Protein 8HNE (pdb70)

Nearest PDB structures (foldseek):
  8hne-assembly1_A  TM=1.005E+00  e=6.119E-43  synthetic construct
  8x2v-assembly1_A  TM=9.979E-01  e=1.725E-38  synthetic construct
  8x2w-assembly1_A  TM=9.986E-01  e=2.854E-38  synthetic construct
  7v92-assembly2_C  TM=9.876E-01  e=4.470E-30  Ficus microcarpa
  1cns-assembly2_B  TM=9.756E-01  e=6.126E-27  Hordeum vulgare

Foldseek 3Di:
DDDQVVLCVLQVPADPLQHPVLLVLLCVVVVCQLVFAPNLLSLLRVLLLQLLLCLQAVRNHDFFDPDQVAQLEDDDPQQHAAPPHGFFFGASNGGGHSVLLVVLCVVVVHPCRHVVCVLSVHNSNRSNSSVCQQCDADPPRGHVSCLSRVNDDDDPVCVVQVNHRASQVVVLSSPVVAQAACHDPVSLVSSLVSSCVSSVSVVHHRDDDSHHNRGDHDD

Solvent-accessible surface area: 10030 Å² total; per-residue (Å²): 106,10,64,134,74,50,0,66,110,10,1,98,113,59,62,100,36,0,57,28,84,4,0,42,46,0,9,155,56,35,97,52,3,2,73,33,36,93,81,68,26,86,79,46,0,3,0,0,0,2,0,0,1,1,34,50,0,61,16,0,57,96,36,69,42,143,92,68,98,76,70,41,48,73,118,39,141,137,42,69,36,13,132,82,73,44,0,10,1,2,0,0,23,32,15,24,81,0,87,38,0,4,29,0,0,105,67,30,69,49,71,0,26,69,71,0,47,49,0,14,119,46,36,44,19,0,2,48,3,0,0,8,50,0,30,45,81,70,114,82,52,21,2,1,13,38,5,17,11,68,91,30,120,24,54,96,64,14,96,82,6,21,19,44,57,12,0,0,0,0,2,0,14,36,54,2,63,136,11,4,21,212,25,111,83,48,92,9,106,54,3,6,75,63,0,98,89,14,0,121,95,22,68,15,65,36,34,78,63,27,97,2,56,144,10,142,55,20,95

Sequence (219 aa):
MVSRSMFDQLFPNRNSFYTYDAFIAAAKSFPSFGTTGDTDVRKREIAAFFAHVSSHETSGLVYIEEINQSNDYCDPSTQYPCAPGKQYYGRGPLQLSWNYNYGPCGDALGLDLLNNNPDLVAQDPVIAFKTALWFWMTPQSPKPSCHDVMTGNWTPSSADLAAGRVPGFGVTTNIINGGLECGKGNPAQAENRVNYYKDFCNQLGVSPGSNLDCANMRPFG

B-factor: mean 10.46, std 5.68, range [2.86, 41.39]

Structure (mmCIF, N/CA/C/O backbone):
data_8HNE
#
_entry.id   8HNE
#
_cell.length_a   32.140
_cell.length_b   76.240
_cell.length_c   78.930
_cell.angle_alpha   90.000
_cell.angle_beta   90.000
_cell.angle_gamma   90.000
#
_symmetry.space_group_name_H-M   'P 21 21 21'
#
loop_
_entity.id
_entity.type
_entity.pdbx_description
1 polymer 'Anc4, ancestral GH19 chitinase'
2 non-polymer '2-(N-MORPHOLINO)-ETHANESULFONIC ACID'
3 non-polymer 2-(2-{2-[2-(2-METHOXY-ETHOXY)-ETHOXY]-ETHOXY}-ETHOXY)-ETHANOL
4 water water
#
loop_
_atom_site.group_PDB
_atom_site.id
_atom_site.type_symbol
_atom_site.label_atom_id
_atom_site.label_alt_id
_atom_site.label_comp_id
_atom_site.label_asym_id
_atom_site.label_entity_id
_atom_site.label_seq_id
_atom_site.pdbx_PDB_ins_code
_atom_site.Cartn_x
_atom_site.Cartn_y
_atom_site.Cartn_z
_atom_site.occupancy
_atom_site.B_iso_or_equiv
_atom_site.auth_seq_id
_atom_site.auth_comp_id
_atom_site.auth_asym_id
_atom_site.auth_atom_id
_atom_site.pdbx_PDB_model_num
ATOM 1 N N . MET A 1 1 ? -1.58969 16.63477 -20.63263 1.000 11.77850 0 MET A N 1
ATOM 2 C CA . MET A 1 1 ? -1.13697 15.25587 -20.81132 1.000 10.72080 0 MET A CA 1
ATOM 3 C C . MET A 1 1 ? 0.24187 15.23528 -21.47070 1.000 12.47938 0 MET A C 1
ATOM 4 O O . MET A 1 1 ? 0.58808 16.15614 -22.22685 1.000 13.65098 0 MET A O 1
ATOM 9 N N . VAL A 1 2 ? 1.03090 14.19698 -21.17368 1.000 10.38251 1 VAL A N 1
ATOM 10 C CA . VAL A 1 2 ? 2.32703 14.05437 -21.82162 1.000 10.30285 1 VAL A CA 1
ATOM 11 C C . VAL A 1 2 ? 2.13375 13.71833 -23.29423 1.000 9.59750 1 VAL A C 1
ATOM 12 O O . VAL A 1 2 ? 1.17600 13.03791 -23.67786 1.000 10.54186 1 VAL A O 1
ATOM 16 N N . SER A 1 3 ? 3.05065 14.20331 -24.12374 1.000 9.84231 2 SER A N 1
ATOM 17 C CA . SER A 1 3 ? 2.97418 13.93322 -25.54420 1.000 10.52252 2 SER A CA 1
ATOM 18 C C . SER A 1 3 ? 3.38574 12.49121 -25.83163 1.000 8.132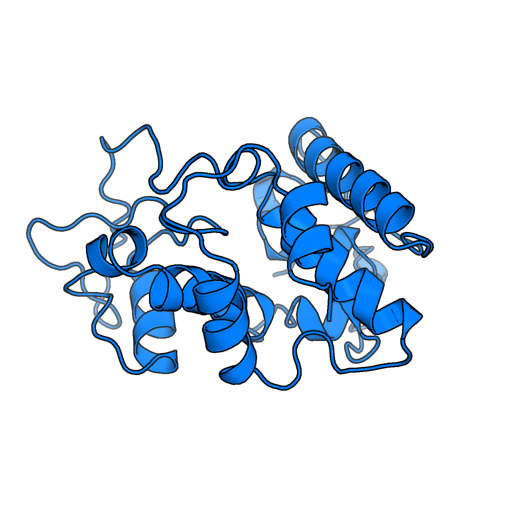45 2 SER A C 1
ATOM 19 O O . SER A 1 3 ? 3.92279 11.78177 -24.98057 1.000 7.97249 2 SER A O 1
ATOM 27 N N . ARG A 1 4 ? 3.17334 12.08005 -27.08117 1.000 8.50509 3 ARG A N 1
ATOM 28 C CA . ARG A 1 4 ? 3.62118 10.76475 -27.52062 1.000 8.29212 3 ARG A CA 1
ATOM 29 C C . ARG A 1 4 ? 5.11612 10.60826 -27.31562 1.000 8.80472 3 ARG A C 1
ATOM 30 O O . ARG A 1 4 ? 5.58754 9.57091 -26.83205 1.000 9.74651 3 ARG A O 1
ATOM 51 N N . SER A 1 5 ? 5.88008 11.64332 -27.66335 1.000 9.48082 4 SER A N 1
ATOM 52 C CA . SER A 1 5 ? 7.32753 11.56872 -27.51573 1.000 11.39211 4 SER A CA 1
ATOM 53 C C . SER A 1 5 ? 7.73666 11.51252 -26.04860 1.000 8.88879 4 SER A C 1
ATOM 54 O O . SER A 1 5 ? 8.69478 10.81527 -25.68786 1.000 10.25384 4 SER A O 1
ATOM 62 N N . MET A 1 6 ? 7.04552 12.24066 -25.18008 1.000 9.96190 5 MET A N 1
ATOM 63 C CA . MET A 1 6 ? 7.38599 12.17841 -23.76259 1.000 8.41534 5 MET A CA 1
ATOM 64 C C . MET A 1 6 ? 7.09327 10.80531 -23.18281 1.000 6.60807 5 MET A C 1
ATOM 65 O O . MET A 1 6 ? 7.82598 10.32107 -22.32914 1.000 7.13095 5 MET A O 1
ATOM 79 N N . PHE A 1 7 ? 6.01459 10.15412 -23.63845 1.000 6.21000 6 PHE A N 1
ATOM 80 C CA . PHE A 1 7 ? 5.72167 8.79225 -23.17480 1.000 7.40359 6 PHE A CA 1
ATOM 81 C C . PHE A 1 7 ? 6.87768 7.85723 -23.50819 1.000 6.37906 6 PHE A C 1
ATOM 82 O O . PHE A 1 7 ? 7.23745 6.98373 -22.71388 1.000 7.36231 6 PHE A O 1
ATOM 99 N N . ASP A 1 8 ? 7.48958 8.05999 -24.67370 1.000 7.91698 7 ASP A N 1
ATOM 100 C CA . ASP A 1 8 ? 8.66875 7.28631 -25.05529 1.000 8.86534 7 ASP A CA 1
ATOM 101 C C . ASP A 1 8 ? 9.88325 7.64112 -24.19291 1.000 9.12425 7 ASP A C 1
ATOM 102 O O . ASP A 1 8 ? 10.70011 6.76016 -23.89589 1.000 10.04190 7 ASP A O 1
ATOM 111 N N . GLN A 1 9 ? 10.00398 8.90362 -23.74821 1.000 9.84431 8 GLN A N 1
ATOM 112 C CA . GLN A 1 9 ? 11.09570 9.27616 -22.84895 1.000 9.94563 8 GLN A CA 1
ATOM 113 C C . GLN A 1 9 ? 10.93578 8.62424 -21.47921 1.000 11.92335 8 GLN A C 1
ATOM 114 O O . GLN A 1 9 ? 11.92414 8.24609 -20.83788 1.000 11.61527 8 GLN A O 1
ATOM 128 N N . LEU A 1 10 ? 9.69259 8.51548 -21.00204 1.000 7.95917 9 LEU A N 1
ATOM 129 C CA . LEU A 1 10 ? 9.42818 7.97663 -19.67443 1.000 8.45318 9 LEU A CA 1
ATOM 130 C C . LEU A 1 10 ? 9.47067 6.45220 -19.65825 1.000 6.02999 9 LEU A C 1
ATOM 131 O O . LEU A 1 10 ? 9.87017 5.86502 -18.65180 1.000 8.45408 9 LEU A O 1
ATOM 147 N N . PHE A 1 11 ? 9.07230 5.80597 -20.76284 1.000 6.88314 10 PHE A N 1
ATOM 148 C CA . PHE A 1 11 ? 9.01827 4.34249 -20.88500 1.000 5.28660 10 PHE A CA 1
ATOM 149 C C . PHE A 1 11 ? 9.81500 3.90774 -22.11674 1.000 7.68137 10 PHE A C 1
ATOM 150 O O . PHE A 1 11 ? 9.26175 3.35387 -23.07110 1.000 8.10430 10 PHE A O 1
ATOM 167 N N . PRO A 1 12 ? 11.13505 4.13309 -22.11230 1.000 7.23481 11 PRO A N 1
ATOM 168 C CA . PRO A 1 12 ? 11.93337 3.85760 -23.31431 1.000 9.07222 11 PRO A CA 1
ATOM 169 C C . PRO A 1 12 ? 12.05349 2.38601 -23.64971 1.000 8.98009 11 PRO A C 1
ATOM 170 O O . PRO A 1 12 ? 12.35224 2.05257 -24.81455 1.000 12.98514 11 PRO A O 1
ATOM 181 N N . ASN A 1 13 ? 11.83179 1.49017 -22.69136 1.000 10.40397 12 ASN A N 1
ATOM 182 C CA . ASN A 1 13 ? 12.07750 0.06185 -22.87527 1.000 12.62510 12 ASN A CA 1
ATOM 183 C C . ASN A 1 13 ? 10.80253 -0.76857 -22.89374 1.000 15.59896 12 ASN A C 1
ATOM 184 O O . ASN A 1 13 ? 10.87134 -2.00351 -22.83328 1.000 15.09296 12 ASN A O 1
ATOM 195 N N . ARG A 1 14 ? 9.64954 -0.13812 -22.94316 1.000 10.84905 13 ARG A N 1
ATOM 196 C CA . ARG A 1 14 ? 8.43859 -0.88564 -22.69064 1.000 10.58952 13 ARG A CA 1
ATOM 197 C C . ARG A 1 14 ? 8.17834 -1.90319 -23.79728 1.000 14.66093 13 ARG A C 1
ATOM 198 O O . ARG A 1 14 ? 8.66122 -1.79423 -24.92883 1.000 13.17189 13 ARG A O 1
ATOM 219 N N . ASN A 1 15 ? 7.38220 -2.89940 -23.44813 1.000 13.02726 14 ASN A N 1
ATOM 220 C CA . ASN A 1 15 ? 6.83610 -3.77935 -24.45988 1.000 9.87640 14 ASN A CA 1
ATOM 221 C C . ASN A 1 15 ? 5.93340 -3.02247 -25.42242 1.000 12.08364 14 ASN A C 1
ATOM 222 O O . ASN A 1 15 ? 5.15891 -2.15510 -25.01668 1.000 11.45995 14 ASN A O 1
ATOM 233 N N . SER A 1 16 ? 5.99859 -3.40231 -26.70595 1.000 11.49771 15 SER A N 1
ATOM 234 C CA . SER A 1 16 ? 5.18802 -2.76277 -27.72798 1.000 15.41857 15 SER A CA 1
ATOM 235 C C . SER A 1 16 ? 3.69570 -2.93637 -27.48042 1.000 9.48904 15 SER A C 1
ATOM 236 O O . SER A 1 16 ? 2.90224 -2.18832 -28.04449 1.000 11.68376 15 SER A O 1
ATOM 244 N N . PHE A 1 17 ? 3.30788 -3.93059 -26.67791 1.000 8.83802 16 PHE A N 1
ATOM 245 C CA . PHE A 1 17 ? 1.91259 -4.10022 -26.27676 1.000 9.82658 16 PHE A CA 1
ATOM 246 C C . PHE A 1 17 ? 1.32961 -2.80417 -25.74799 1.000 6.19898 16 PHE A C 1
ATOM 247 O O . PHE A 1 17 ? 0.19047 -2.45711 -26.05287 1.000 7.34157 16 PHE A O 1
ATOM 264 N N . TYR A 1 18 ? 2.11007 -2.08711 -24.93511 1.000 6.27487 17 TYR A N 1
ATOM 265 C CA . TY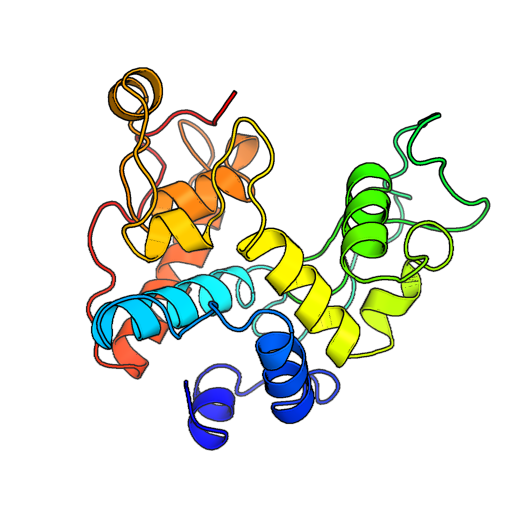R A 1 18 ? 1.60599 -0.94741 -24.18711 1.000 6.43129 17 TYR A CA 1
ATOM 266 C C . TYR A 1 18 ? 1.72562 0.34237 -25.01006 1.000 9.66087 17 TYR A C 1
ATOM 267 O O . TYR A 1 18 ? 2.55852 1.21924 -24.75560 1.000 11.65461 17 TYR A O 1
ATOM 285 N N . THR A 1 19 ? 0.82908 0.51773 -25.96128 1.000 8.56739 18 THR A N 1
ATOM 286 C CA . THR A 1 19 ? 0.96380 1.65370 -26.85567 1.000 8.60425 18 THR A CA 1
ATOM 287 C C . THR A 1 19 ? 0.48101 2.94621 -26.20423 1.000 9.06798 18 THR A C 1
ATOM 288 O O . THR A 1 19 ? -0.35466 2.94110 -25.29613 1.000 8.13591 18 THR A O 1
ATOM 299 N N . TYR A 1 20 ? 1.03508 4.06460 -26.68472 1.000 7.81144 19 TYR A N 1
ATOM 300 C CA . TYR A 1 20 ? 0.55282 5.37799 -26.28073 1.000 7.48427 19 TYR A CA 1
ATOM 301 C C . TYR A 1 20 ? -0.91872 5.52888 -26.61736 1.000 8.16144 19 TYR A C 1
ATOM 302 O O . TYR A 1 20 ? -1.69804 6.06589 -25.82555 1.000 8.61508 19 TYR A O 1
ATOM 320 N N . ASP A 1 21 ? -1.32457 5.05716 -27.79562 1.000 8.87659 20 ASP A N 1
ATOM 321 C CA . ASP A 1 21 ? -2.72096 5.20607 -28.17995 1.000 10.70766 20 ASP A CA 1
ATOM 322 C C . ASP A 1 21 ? -3.63915 4.45511 -27.22543 1.000 9.38989 20 ASP A C 1
ATOM 323 O O . ASP A 1 21 ? -4.73672 4.93247 -26.91586 1.000 10.81926 20 ASP A O 1
ATOM 332 N N . ALA A 1 22 ? -3.22033 3.26787 -26.76360 1.000 8.23859 21 ALA A N 1
ATOM 333 C CA . ALA A 1 22 ? -4.02280 2.51479 -25.79766 1.000 7.80605 21 ALA A CA 1
ATOM 334 C C . ALA A 1 22 ? -4.11337 3.25725 -24.46974 1.000 7.45368 21 ALA A C 1
ATOM 335 O O . ALA A 1 22 ? -5.18043 3.29588 -23.83893 1.000 8.25006 21 ALA A O 1
ATOM 342 N N . PHE A 1 23 ? -3.00267 3.84550 -24.02495 1.000 6.64546 22 PHE A N 1
ATOM 343 C CA . PHE A 1 23 ? -3.01980 4.65853 -22.80911 1.000 5.96783 22 PHE A CA 1
ATOM 344 C C . PHE A 1 23 ? -3.96269 5.85265 -22.95034 1.000 5.15182 22 PHE A C 1
ATOM 345 O O . PHE A 1 23 ? -4.78247 6.12341 -22.06689 1.000 7.62531 22 PHE A O 1
ATOM 362 N N . ILE A 1 24 ? -3.88043 6.55618 -24.07665 1.000 7.40118 23 ILE A N 1
ATOM 363 C CA . ILE A 1 24 ? -4.72185 7.73818 -24.28278 1.000 6.29342 23 ILE A CA 1
ATOM 364 C C . ILE A 1 24 ? -6.19712 7.35319 -24.33848 1.000 8.79111 23 ILE A C 1
ATOM 365 O O . ILE A 1 24 ? -7.06448 8.05191 -23.79920 1.000 8.98710 23 ILE A O 1
ATOM 381 N N . ALA A 1 25 ? -6.50710 6.24479 -25.00084 1.000 7.73936 24 ALA A N 1
ATOM 382 C CA . ALA A 1 25 ? -7.88383 5.77118 -25.05013 1.000 10.97985 24 ALA A CA 1
ATOM 383 C C . ALA A 1 25 ? -8.38525 5.40482 -23.65969 1.000 8.81456 24 ALA A C 1
ATOM 384 O O . ALA A 1 25 ? -9.51579 5.73412 -23.29037 1.000 10.60869 24 ALA A O 1
ATOM 391 N N . ALA A 1 26 ? -7.55887 4.70929 -22.87803 1.000 7.67072 25 ALA A N 1
ATOM 392 C CA . ALA A 1 26 ? -7.96349 4.36197 -21.52161 1.000 8.54312 25 ALA A CA 1
ATOM 393 C C . ALA A 1 26 ? -8.20156 5.61703 -20.70516 1.000 8.76835 25 ALA A C 1
ATOM 394 O O . ALA A 1 26 ? -9.17976 5.70754 -19.95403 1.000 9.99291 25 ALA A O 1
ATOM 401 N N . ALA A 1 27 ? -7.33057 6.60556 -20.85870 1.000 8.37034 26 ALA A N 1
ATOM 402 C CA . ALA A 1 27 ? -7.46118 7.83751 -20.08864 1.000 9.28907 26 ALA A CA 1
ATOM 403 C C . ALA A 1 27 ? -8.72033 8.61542 -20.46195 1.000 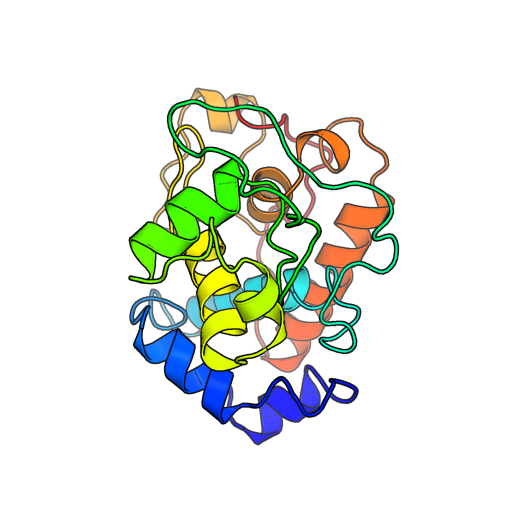11.17669 26 ALA A C 1
ATOM 404 O O . ALA A 1 27 ? -9.34041 9.24595 -19.59666 1.000 9.92745 26 ALA A O 1
ATOM 411 N N . LYS A 1 28 ? -9.11577 8.58923 -21.74229 1.000 12.62869 27 LYS A N 1
ATOM 412 C CA . LYS A 1 28 ? -10.38005 9.20803 -22.13887 1.000 16.21415 27 LYS A CA 1
ATOM 413 C C . LYS A 1 28 ? -11.54445 8.61687 -21.36242 1.000 12.65222 27 LYS A C 1
ATOM 414 O O . LYS A 1 28 ? -12.57017 9.28262 -21.16191 1.000 16.93935 27 LYS A O 1
ATOM 433 N N . SER A 1 29 ? -11.41020 7.35972 -20.93888 1.000 15.42768 28 SER A N 1
ATOM 434 C CA . SER A 1 29 ? -12.42319 6.68807 -20.14090 1.000 14.50828 28 SER A CA 1
ATOM 435 C C . SER A 1 29 ? -12.48833 7.23839 -18.72217 1.000 12.77411 28 SER A C 1
ATOM 436 O O . SER A 1 29 ? -13.50317 7.05366 -18.04350 1.000 11.79329 28 SER A O 1
ATOM 444 N N . PHE A 1 30 ? -11.42364 7.88302 -18.25632 1.000 7.58774 29 PHE A N 1
ATOM 445 C CA . PHE A 1 30 ? -11.30892 8.43050 -16.90470 1.000 6.47850 29 PHE A CA 1
ATOM 446 C C . PHE A 1 30 ? -10.94076 9.89509 -17.06377 1.000 7.44535 29 PHE A C 1
ATOM 447 O O . PHE A 1 30 ? -9.80998 10.29024 -16.79427 1.000 6.72384 29 PHE A O 1
ATOM 464 N N . PRO A 1 31 ? -11.87869 10.72213 -17.52961 1.000 7.36654 30 PRO A N 1
ATOM 465 C CA . PRO A 1 31 ? -11.51005 12.05802 -18.01532 1.000 8.74219 30 PRO A CA 1
ATOM 466 C C . PRO A 1 31 ? -10.92543 12.98023 -16.95697 1.000 7.24065 30 PRO A C 1
ATOM 467 O O . PRO A 1 31 ? -10.28553 13.96859 -17.32892 1.000 8.14910 30 PRO A O 1
ATOM 478 N N . SER A 1 32 ? -11.09661 12.69298 -15.67166 1.000 5.67730 31 SER A N 1
ATOM 479 C CA . SER A 1 32 ? -10.50093 13.55055 -14.66870 1.000 7.26334 31 SER A CA 1
ATOM 480 C C . SER A 1 32 ? -9.02468 13.26207 -14.44301 1.000 6.00257 31 SER A C 1
ATOM 481 O O . SER A 1 32 ? -8.33241 14.09096 -13.83834 1.000 5.78057 31 SER A O 1
ATOM 489 N N . PHE A 1 33 ? -8.53361 12.10242 -14.89629 1.000 5.92230 32 PHE A N 1
ATOM 490 C CA . PHE A 1 33 ? -7.12471 11.76692 -14.74275 1.000 4.93822 32 PHE A CA 1
ATOM 491 C C . PHE A 1 33 ? -6.26465 12.75836 -15.51102 1.000 6.18447 32 PHE A C 1
ATOM 492 O O . PHE A 1 33 ? -6.46047 12.96083 -16.70900 1.000 5.45360 32 PHE A O 1
ATOM 509 N N . GLY A 1 34 ? -5.28924 13.36042 -14.83881 1.000 5.44569 33 GLY A N 1
ATOM 510 C CA . GLY A 1 34 ? -4.39766 14.28431 -15.50405 1.000 7.66046 33 GLY A CA 1
ATOM 511 C C . GLY A 1 34 ? -5.01509 15.59376 -15.94715 1.000 6.20896 33 GLY A C 1
ATOM 512 O O . GLY A 1 34 ? -4.34663 16.35363 -16.65475 1.000 8.13794 33 GLY A O 1
ATOM 516 N N . THR A 1 35 ? -6.26494 15.87243 -15.58200 1.000 6.09903 34 THR A N 1
ATOM 517 C CA . THR A 1 35 ? -6.93800 17.11286 -15.94626 1.000 7.52322 34 THR A CA 1
ATOM 518 C C . THR A 1 35 ? -7.50991 17.82298 -14.72954 1.000 7.27048 34 THR A C 1
ATOM 519 O O . THR A 1 35 ? -8.33028 18.75066 -14.88536 1.000 9.69085 34 THR A O 1
ATOM 530 N N . THR A 1 36 ? -7.10288 17.42953 -13.53038 1.000 6.10717 35 THR A N 1
ATOM 531 C CA . THR A 1 36 ? -7.62271 17.98618 -12.29028 1.000 6.67214 35 THR A CA 1
ATOM 532 C C . THR A 1 36 ? -6.52430 18.78004 -11.58795 1.000 6.40875 35 THR A C 1
ATOM 533 O O . THR A 1 36 ? -5.47564 18.22812 -11.25360 1.000 7.65624 35 THR A O 1
ATOM 544 N N . GLY A 1 37 ? -6.76918 20.07710 -11.36974 1.000 8.77340 36 GLY A N 1
ATOM 545 C CA . GLY A 1 37 ? -5.83990 20.94772 -10.67947 1.000 9.06250 36 GLY A CA 1
ATOM 546 C C . GLY A 1 37 ? -5.06889 21.79788 -11.65691 1.000 8.79945 36 GLY A C 1
ATOM 547 O O . GLY A 1 37 ? -5.28710 21.76034 -12.87473 1.000 8.93293 36 GLY A O 1
ATOM 551 N N . ASP A 1 38 ? -4.16406 22.60509 -11.10735 1.000 7.12352 37 ASP A N 1
ATOM 552 C CA . ASP A 1 38 ? -3.30812 23.39616 -11.98075 1.000 8.71143 37 ASP A CA 1
ATOM 553 C C . ASP A 1 38 ? -2.36707 22.46968 -12.75356 1.000 5.30019 37 ASP A C 1
ATOM 554 O O . ASP A 1 38 ? -2.30198 21.24874 -12.52688 1.000 7.45155 37 ASP A O 1
ATOM 563 N N . THR A 1 39 ? -1.63027 23.04436 -13.70210 1.000 7.75605 38 THR A N 1
ATOM 564 C CA . THR A 1 39 ? -0.85399 22.18776 -14.59282 1.000 5.97048 38 THR A CA 1
ATOM 565 C C . THR A 1 39 ? 0.30754 21.49513 -13.89170 1.000 4.68105 38 THR A C 1
ATOM 566 O O . THR A 1 39 ? 0.70894 20.41738 -14.33708 1.000 6.19468 38 THR A O 1
ATOM 577 N N . ASP A 1 40 ? 0.83335 22.07112 -12.81043 1.000 4.49626 39 ASP A N 1
ATOM 578 C CA . ASP A 1 40 ? 1.84561 21.34977 -12.05178 1.000 4.47135 39 ASP A CA 1
ATOM 579 C C . ASP A 1 40 ? 1.24134 20.12899 -11.35868 1.000 4.33027 39 ASP A C 1
ATOM 580 O O . ASP A 1 40 ? 1.87454 19.06304 -11.28368 1.000 5.31621 39 ASP A O 1
ATOM 589 N N . VAL A 1 41 ? 0.05818 20.29250 -10.77912 1.000 4.67159 40 VAL A N 1
ATOM 590 C CA . VAL A 1 41 ? -0.64100 19.20170 -10.10702 1.000 5.79794 40 VAL A CA 1
ATOM 591 C C . VAL A 1 41 ? -0.96021 18.08749 -11.08578 1.000 4.57003 40 VAL A C 1
ATOM 592 O O . VAL A 1 41 ? -0.80891 16.89361 -10.76556 1.000 5.50543 40 VAL A O 1
ATOM 605 N N . ARG A 1 42 ? -1.40489 18.44493 -12.28897 1.000 4.90051 41 ARG A N 1
ATOM 606 C CA . ARG A 1 42 ? -1.67527 17.44720 -13.31142 1.000 5.82681 41 ARG A CA 1
ATOM 607 C C . ARG A 1 42 ? -0.43765 16.63697 -13.62765 1.000 5.06942 41 ARG A C 1
ATOM 608 O O . ARG A 1 42 ? -0.50528 15.39746 -13.74985 1.000 5.23933 41 ARG A O 1
ATOM 629 N N . LYS A 1 43 ? 0.71407 17.31231 -13.76627 1.000 5.27003 42 LYS A N 1
ATOM 630 C CA . LYS A 1 43 ? 1.95685 16.60329 -14.04917 1.000 4.44531 42 LYS A CA 1
ATOM 631 C C . LYS A 1 43 ? 2.37624 15.72609 -12.88073 1.000 4.72535 42 LYS A C 1
ATOM 632 O O . LYS A 1 43 ? 2.86972 14.61877 -13.10151 1.000 5.25992 42 LYS A O 1
ATOM 651 N N . ARG A 1 44 ? 2.22551 16.20227 -11.64063 1.000 4.03969 43 ARG A N 1
ATOM 652 C CA . ARG A 1 44 ? 2.53169 15.35092 -10.50019 1.000 4.14954 43 ARG A CA 1
ATOM 653 C C . ARG A 1 44 ? 1.66301 14.10209 -10.51130 1.000 5.56714 43 ARG A C 1
ATOM 654 O O . ARG A 1 44 ? 2.13085 13.01086 -10.18433 1.000 4.51443 43 ARG A O 1
ATOM 675 N N . GLU A 1 45 ? 0.37550 14.24653 -10.81709 1.000 4.39101 44 GLU A N 1
ATOM 676 C CA . GLU A 1 45 ? -0.48085 13.06739 -10.82555 1.000 4.35333 44 GLU A CA 1
ATOM 677 C C . GLU A 1 45 ? -0.00967 12.05125 -11.85398 1.000 3.63399 44 GLU A C 1
ATOM 678 O O . GLU A 1 45 ? 0.03391 10.83957 -11.59193 1.000 4.55416 44 GLU A O 1
ATOM 690 N N . ILE A 1 46 ? 0.25208 12.53906 -13.06821 1.000 4.50922 45 ILE A N 1
ATOM 691 C CA . ILE A 1 46 ? 0.70684 11.66376 -14.14585 1.000 5.36444 45 ILE A CA 1
ATOM 692 C C . ILE A 1 46 ? 2.02267 10.98404 -13.76746 1.000 3.94096 45 ILE A C 1
ATOM 693 O O . ILE A 1 46 ? 2.18705 9.76179 -13.93958 1.000 5.03552 45 ILE A O 1
ATOM 709 N N . ALA A 1 47 ? 2.96284 11.76739 -13.23809 1.000 4.14182 46 ALA A N 1
ATOM 710 C CA . ALA A 1 47 ? 4.23728 11.21052 -12.79700 1.000 4.18166 46 ALA A CA 1
ATOM 711 C C . ALA A 1 47 ? 4.03989 10.17319 -11.70324 1.000 3.80256 46 ALA A C 1
ATOM 712 O O . ALA A 1 47 ? 4.75260 9.15934 -11.66695 1.000 4.88561 46 ALA A O 1
ATOM 719 N N . ALA A 1 48 ? 3.11706 10.41671 -10.77411 1.000 4.33556 47 ALA A N 1
ATOM 720 C CA . ALA A 1 48 ? 2.91857 9.48670 -9.67036 1.000 3.65355 47 ALA A CA 1
ATOM 721 C C . ALA A 1 48 ? 2.33260 8.17796 -10.16621 1.000 2.86168 47 ALA A C 1
ATOM 722 O O . ALA A 1 48 ? 2.80470 7.10083 -9.78479 1.000 3.60349 47 ALA A O 1
ATOM 729 N N . PHE A 1 49 ? 1.31577 8.24643 -11.01554 1.000 2.96164 48 PHE A N 1
ATOM 730 C CA . PHE A 1 49 ? 0.76112 7.04760 -11.62745 1.000 2.99324 48 PHE A CA 1
ATOM 731 C C . PHE A 1 49 ? 1.83055 6.28801 -12.38589 1.000 3.74220 48 PHE A C 1
ATOM 732 O O . PHE A 1 49 ? 1.99557 5.07472 -12.21097 1.000 4.72305 48 PHE A O 1
ATOM 749 N N . PHE A 1 50 ? 2.60731 6.99559 -13.19143 1.000 4.13723 49 PHE A N 1
ATOM 750 C CA . PHE A 1 50 ? 3.60575 6.31808 -13.98914 1.000 4.00581 49 PHE A CA 1
ATOM 751 C C . PHE A 1 50 ? 4.71113 5.73394 -13.11280 1.000 4.46544 49 PHE A C 1
ATOM 752 O O . PHE A 1 50 ? 5.29160 4.70927 -13.48793 1.000 5.49785 49 PHE A O 1
ATOM 769 N N . ALA A 1 51 ? 5.04150 6.36526 -11.98166 1.000 4.33491 50 ALA A N 1
ATOM 770 C CA . ALA A 1 51 ? 6.06967 5.84451 -11.09438 1.000 4.69935 50 ALA A CA 1
ATOM 771 C C . ALA A 1 51 ? 5.64469 4.49848 -10.52001 1.000 5.08455 50 ALA A C 1
ATOM 772 O O . ALA A 1 51 ? 6.42553 3.54789 -10.49904 1.000 4.19855 50 ALA A O 1
ATOM 779 N N . HIS A 1 52 ? 4.40776 4.39862 -10.03590 1.000 3.89680 51 HIS A N 1
ATOM 780 C CA . HIS A 1 52 ? 3.92346 3.11958 -9.53072 1.000 3.87884 51 HIS A CA 1
ATOM 781 C C . HIS A 1 52 ? 3.86822 2.08143 -10.63568 1.000 3.83036 51 HIS A C 1
ATOM 782 O O . HIS A 1 52 ? 4.31129 0.92947 -10.44143 1.000 4.61551 51 HIS A O 1
ATOM 796 N N . VAL A 1 53 ? 3.35370 2.46157 -11.80820 1.000 3.59779 52 VAL A N 1
ATOM 797 C CA . VAL A 1 53 ? 3.37249 1.55561 -12.95625 1.000 4.52864 52 VAL A CA 1
ATOM 798 C C . VAL A 1 53 ? 4.79119 1.07108 -13.25556 1.000 4.03744 52 VAL A C 1
ATOM 799 O O . VAL A 1 53 ? 5.03449 -0.12523 -13.49527 1.000 4.87867 52 VAL A O 1
ATOM 812 N N . SER A 1 54 ? 5.74587 1.99160 -13.30163 1.000 4.92041 53 SER A N 1
ATOM 813 C CA A SER A 1 54 ? 7.11916 1.60714 -13.61550 0.556 5.65843 53 SER A CA 1
ATOM 814 C CA B SER A 1 54 ? 7.10823 1.60167 -13.62885 0.444 5.24517 53 SER A CA 1
ATOM 815 C C . SER A 1 54 ? 7.67002 0.63806 -12.58934 1.000 4.90507 53 SER A C 1
ATOM 816 O O . SER A 1 54 ? 8.38272 -0.31700 -12.93745 1.000 5.34514 53 SER A O 1
ATOM 829 N N . HIS A 1 55 ? 7.35757 0.86870 -11.31633 1.000 5.86640 54 HIS A N 1
ATOM 830 C CA . HIS A 1 55 ? 7.79464 -0.05365 -10.27773 1.000 4.83360 54 HIS A CA 1
ATOM 831 C C . HIS A 1 55 ? 7.18975 -1.44548 -10.47860 1.000 5.66331 54 HIS A C 1
ATOM 832 O O . HIS A 1 55 ? 7.89224 -2.46443 -10.37310 1.000 6.44320 54 HIS A O 1
ATOM 846 N N . GLU A 1 56 ? 5.87565 -1.51020 -10.74131 1.000 5.16684 55 GLU A N 1
ATOM 847 C CA . GLU A 1 56 ? 5.18425 -2.78945 -10.77089 1.000 8.46294 55 GLU A CA 1
ATOM 848 C C . GLU A 1 56 ? 5.59569 -3.61769 -11.98641 1.000 5.63825 55 GLU A C 1
ATOM 849 O O . GLU A 1 56 ? 5.54651 -4.85735 -11.92733 1.000 8.43527 55 GLU A O 1
ATOM 861 N N . THR A 1 57 ? 5.92611 -2.96787 -13.10167 1.000 6.17836 56 THR A N 1
ATOM 862 C CA . THR A 1 57 ? 6.15076 -3.66778 -14.35686 1.000 4.34961 56 THR A CA 1
ATOM 863 C C . THR A 1 57 ? 7.54914 -3.47239 -14.91625 1.000 5.46640 56 THR A C 1
ATOM 864 O O . THR A 1 57 ? 7.80374 -3.85593 -16.07101 1.000 5.84084 56 THR A O 1
ATOM 875 N N . SER A 1 58 ? 8.47105 -2.88622 -14.13217 1.000 5.70578 57 SER A N 1
ATOM 876 C CA . SER A 1 58 ? 9.83674 -2.62499 -14.58554 1.000 7.72068 57 SER A CA 1
ATOM 877 C C . SER A 1 58 ? 9.81506 -1.79491 -15.86851 1.000 6.76533 57 SER A C 1
ATOM 878 O O . SER A 1 58 ? 10.38921 -2.17956 -16.88868 1.000 8.27687 57 SER A O 1
ATOM 886 N N . GLY A 1 59 ? 9.09137 -0.67762 -15.83078 1.000 6.08739 58 GLY A N 1
ATOM 887 C CA . GLY A 1 59 ? 9.08038 0.24362 -16.95593 1.000 6.51324 58 GLY A CA 1
ATOM 888 C C . GLY A 1 59 ? 8.19489 -0.20771 -18.09642 1.000 6.27558 58 GLY A C 1
ATOM 889 O O . GLY A 1 59 ? 8.51598 0.04289 -19.26357 1.000 7.31200 58 GLY A O 1
ATOM 893 N N . LEU A 1 60 ? 7.07234 -0.84234 -17.77497 1.000 5.39201 59 LEU A N 1
ATOM 894 C CA . LEU A 1 60 ? 6.14022 -1.38758 -18.77233 1.000 6.16476 59 LEU A CA 1
ATOM 895 C C . LEU A 1 60 ? 6.79897 -2.47238 -19.63470 1.000 5.33935 59 LEU A C 1
ATOM 896 O O . LEU A 1 60 ? 6.35401 -2.75181 -20.75476 1.000 6.98521 59 LEU A O 1
ATOM 912 N N . VAL A 1 61 ? 7.80495 -3.15469 -19.08716 1.000 6.42769 60 VAL A N 1
ATOM 913 C CA . VAL A 1 61 ? 8.40650 -4.30113 -19.76258 1.000 5.94876 60 VAL A CA 1
ATOM 914 C C . VAL A 1 61 ? 7.57142 -5.55140 -19.54002 1.000 6.89563 60 VAL A C 1
ATOM 915 O O . VAL A 1 61 ? 7.41946 -6.36688 -20.46025 1.000 9.65487 60 VAL A O 1
ATOM 928 N N . TYR A 1 62 ? 7.00737 -5.71115 -18.35930 1.000 8.37374 61 TYR A N 1
ATOM 929 C CA . TYR A 1 62 ? 6.24109 -6.89659 -18.02265 1.000 7.76400 61 TYR A CA 1
ATOM 930 C C . TYR A 1 62 ? 4.74384 -6.64852 -18.11984 1.000 6.46827 61 TYR A C 1
ATOM 931 O O . TYR A 1 62 ? 4.24810 -5.53762 -17.87718 1.000 7.54011 61 TYR A O 1
ATOM 949 N N . ILE A 1 63 ? 4.04053 -7.70967 -18.49491 1.000 8.03910 62 ILE A N 1
ATOM 950 C CA . ILE A 1 63 ? 2.59272 -7.71933 -18.58307 1.000 6.62607 62 ILE A CA 1
ATOM 951 C C . ILE A 1 63 ? 1.99255 -8.59413 -17.49545 1.000 6.53894 62 ILE A C 1
ATOM 952 O O . ILE A 1 63 ? 1.02231 -8.20327 -16.85028 1.000 8.68440 62 ILE A O 1
ATOM 968 N N . GLU A 1 64 ? 2.58527 -9.76687 -17.25441 1.000 8.93788 63 GLU A N 1
ATOM 969 C CA . GLU A 1 64 ? 2.10129 -10.74283 -16.29114 1.000 6.87206 63 GLU A CA 1
ATOM 970 C C . GLU A 1 64 ? 3.14155 -10.96504 -15.20174 1.000 7.81600 63 GLU A C 1
ATOM 971 O O . GLU A 1 64 ? 4.34610 -10.96827 -15.47437 1.000 9.03893 63 GLU A O 1
ATOM 983 N N . GLU A 1 65 ? 2.65798 -11.15680 -13.98322 1.000 7.93411 64 GLU A N 1
ATOM 984 C CA . GLU A 1 65 ? 3.48418 -11.65564 -12.89294 1.000 7.89872 64 GLU A CA 1
ATOM 985 C C . GLU A 1 65 ? 4.26944 -12.88388 -13.33393 1.000 8.79617 64 GLU A C 1
ATOM 986 O O . GLU A 1 65 ? 3.74413 -13.78489 -13.98924 1.000 9.30719 64 GLU A O 1
ATOM 998 N N . ILE A 1 66 ? 5.55048 -12.91435 -12.95181 1.000 9.96158 65 ILE A N 1
ATOM 999 C CA . ILE A 1 66 ? 6.43370 -13.99907 -13.38085 1.000 11.30792 65 ILE A CA 1
ATOM 1000 C C . ILE A 1 66 ? 6.01238 -15.31614 -12.74073 1.000 11.97435 65 ILE A C 1
ATOM 1001 O O . ILE A 1 66 ? 5.85399 -16.33119 -13.42856 1.000 13.34419 65 ILE A O 1
ATOM 1017 N N . ASN A 1 67 ? 5.84100 -15.32796 -11.42242 1.000 12.26697 66 ASN A N 1
ATOM 1018 C CA . ASN A 1 67 ? 5.38788 -16.51674 -10.70633 1.000 12.89005 66 ASN A CA 1
ATOM 1019 C C . ASN A 1 67 ? 3.89410 -16.69379 -10.94658 1.000 11.62481 66 ASN A C 1
ATOM 1020 O O . ASN A 1 67 ? 3.08156 -15.88236 -10.48568 1.000 12.96646 66 ASN A O 1
ATOM 1031 N N . GLN A 1 68 ? 3.53107 -17.75679 -11.65234 1.000 13.42801 67 GLN A N 1
ATOM 1032 C CA . GLN A 1 68 ? 2.13145 -18.07430 -11.93213 1.000 12.45485 67 GLN A CA 1
ATOM 1033 C C . GLN A 1 68 ? 1.72744 -19.38387 -11.26882 1.000 11.93285 67 GLN A C 1
ATOM 1034 O O . GLN A 1 68 ? 0.78298 -20.04241 -11.71629 1.000 15.88086 67 GLN A O 1
ATOM 1048 N N . SER A 1 69 ? 2.43515 -19.76188 -10.19207 1.000 12.79325 68 SER A N 1
ATOM 1049 C CA . SER A 1 69 ? 2.14538 -20.96942 -9.43216 1.000 14.99900 68 SER A CA 1
ATOM 1050 C C . SER A 1 69 ? 0.92851 -20.82684 -8.52965 1.000 14.35997 68 SER A C 1
ATOM 1051 O O . SER A 1 69 ? 0.36807 -21.84464 -8.10559 1.000 15.98920 68 SER A O 1
ATOM 1059 N N . ASN A 1 70 ? 0.51521 -19.60351 -8.21892 1.000 13.73988 69 ASN A N 1
ATOM 1060 C CA . ASN A 1 70 ? -0.54019 -19.33583 -7.24624 1.000 10.54896 69 ASN A CA 1
ATOM 1061 C C . ASN A 1 70 ? -1.72051 -18.72020 -7.98314 1.000 12.89174 69 ASN A C 1
ATOM 1062 O O . ASN A 1 70 ? -1.55200 -17.82236 -8.81517 1.000 11.78242 69 ASN A O 1
ATOM 1073 N N . ASP A 1 71 ? -2.90982 -19.23681 -7.71214 1.000 10.41017 70 ASP A N 1
ATOM 1074 C CA . ASP A 1 71 ? -4.09650 -18.80156 -8.42988 1.000 10.44858 70 ASP A CA 1
ATOM 1075 C C . ASP A 1 71 ? -4.63723 -17.45554 -7.94981 1.000 9.25545 70 ASP A C 1
ATOM 1076 O O . ASP A 1 71 ? -5.48799 -16.88160 -8.63170 1.000 9.52430 70 ASP A O 1
ATOM 1085 N N . TYR A 1 72 ? -4.17708 -16.93954 -6.80859 1.000 9.33175 71 TYR A N 1
ATOM 1086 C CA . TYR A 1 72 ? -4.72849 -15.70732 -6.23585 1.000 8.93682 71 TYR A CA 1
ATOM 1087 C C . TYR A 1 72 ? -6.25857 -15.76849 -6.17275 1.000 8.44698 71 TYR A C 1
ATOM 1088 O O . TYR A 1 72 ? -6.95988 -14.83162 -6.56275 1.000 9.22903 71 TYR A O 1
ATOM 1106 N N . CYS A 1 73 ? -6.77036 -16.90312 -5.68233 1.000 10.25752 72 CYS A N 1
ATOM 1107 C CA . CYS A 1 73 ? -8.19499 -17.10682 -5.46971 1.000 12.23932 72 CYS A CA 1
ATOM 1108 C C . CYS A 1 73 ? -8.48081 -17.12224 -3.97347 1.000 11.15536 72 CYS A C 1
ATOM 1109 O O . CYS A 1 73 ? -7.95929 -17.98115 -3.25024 1.000 13.80720 72 CYS A O 1
ATOM 1116 N N . ASP A 1 74 ? -9.31066 -16.18122 -3.51758 1.000 9.72281 73 ASP A N 1
ATOM 1117 C CA . ASP A 1 74 ? -9.82541 -16.18483 -2.15449 1.000 12.26590 73 ASP A CA 1
ATOM 1118 C C . ASP A 1 74 ? -11.30733 -16.50145 -2.27200 1.000 14.10018 73 ASP A C 1
ATOM 1119 O O . ASP A 1 74 ? -12.09540 -15.63818 -2.69144 1.000 14.72533 73 ASP A O 1
ATOM 1128 N N . PRO A 1 75 ? -11.73433 -17.72324 -1.95603 1.000 11.95557 74 PRO A N 1
ATOM 1129 C CA . PRO A 1 75 ? -13.10920 -18.13718 -2.25729 1.000 17.21511 74 PRO A CA 1
ATOM 1130 C C . PRO A 1 75 ? -14.14107 -17.12031 -1.79547 1.000 15.43819 74 PRO A C 1
ATOM 1131 O O . PRO A 1 75 ? -14.06270 -16.59095 -0.68664 1.000 15.28713 74 PRO A O 1
ATOM 1142 N N . SER A 1 76 ? -15.12376 -16.86295 -2.66152 1.000 16.21623 75 SER A N 1
ATOM 1143 C CA . SER A 1 76 ? -16.05687 -15.76489 -2.46707 1.000 16.19804 75 SER A CA 1
ATOM 1144 C C . SER A 1 76 ? -17.39615 -16.09792 -3.11195 1.000 16.28200 75 SER A C 1
ATOM 1145 O O . SER A 1 76 ? -17.44656 -16.66536 -4.20501 1.000 18.82059 75 SER A O 1
ATOM 1153 N N . THR A 1 77 ? -18.48250 -15.73293 -2.42320 1.000 17.24500 76 THR A N 1
ATOM 1154 C CA . THR A 1 77 ? -19.80162 -15.78517 -3.04002 1.000 16.51173 76 THR A CA 1
ATOM 1155 C C . THR A 1 77 ? -20.04533 -14.56637 -3.91292 1.000 13.65617 76 THR A C 1
ATOM 1156 O O . THR A 1 77 ? -20.72466 -14.66061 -4.93927 1.000 19.28369 76 THR A O 1
ATOM 1167 N N . GLN A 1 78 ? -19.50434 -13.42473 -3.50170 1.000 12.77495 77 GLN A N 1
ATOM 1168 C CA . GLN A 1 78 ? -19.68460 -12.18582 -4.24360 1.000 14.67231 77 GLN A CA 1
ATOM 1169 C C . GLN A 1 78 ? -18.88996 -12.19567 -5.54629 1.000 11.80179 77 GLN A C 1
ATOM 1170 O O . GLN A 1 78 ? -19.40595 -11.77688 -6.58590 1.000 12.12863 77 GLN A O 1
ATOM 1184 N N . TYR A 1 79 ? -17.63492 -12.64981 -5.51017 1.000 12.28309 78 TYR A N 1
ATOM 1185 C CA . TYR A 1 79 ? -16.73755 -12.64941 -6.66998 1.000 10.43542 78 TYR A CA 1
ATOM 1186 C C . TYR A 1 79 ? -16.14957 -14.04655 -6.82865 1.000 11.05618 78 TYR A C 1
ATOM 1187 O O . TYR A 1 79 ? -14.96660 -14.28189 -6.55351 1.000 12.70107 78 TYR A O 1
ATOM 1205 N N . PRO A 1 80 ? -16.95667 -15.00691 -7.27327 1.000 11.40371 79 PRO A N 1
ATOM 1206 C CA . PRO A 1 80 ? -16.49794 -16.40142 -7.29799 1.000 13.13654 79 PRO A CA 1
ATOM 1207 C C . PRO A 1 80 ? -15.37825 -16.64062 -8.30113 1.000 10.17545 79 PRO A C 1
ATOM 1208 O O . PRO A 1 80 ? -15.38553 -16.12678 -9.42393 1.000 11.90027 79 PRO A O 1
ATOM 1219 N N . CYS A 1 81 ? -14.40428 -17.42729 -7.86498 1.000 11.39088 80 CYS A N 1
ATOM 1220 C CA . CYS A 1 81 ? -13.28416 -17.79803 -8.72009 1.000 9.54417 80 CYS A CA 1
ATOM 1221 C C . CYS A 1 81 ? -13.76351 -18.70274 -9.85110 1.000 9.22108 80 CYS A C 1
ATOM 1222 O O . CYS A 1 81 ? -14.52759 -19.64983 -9.62715 1.000 14.60301 80 CYS A O 1
ATOM 1229 N N . ALA A 1 82 ? -13.32672 -18.40454 -11.06341 1.000 10.06938 81 ALA A N 1
ATOM 1230 C CA . ALA A 1 82 ? -13.69931 -19.19969 -12.22247 1.000 10.08181 81 ALA A CA 1
ATOM 1231 C C . ALA A 1 82 ? -12.82722 -20.44797 -12.30178 1.000 9.84887 81 ALA A C 1
ATOM 1232 O O . ALA A 1 82 ? -11.59779 -20.34687 -12.23618 1.000 10.11084 81 ALA A O 1
ATOM 1239 N N . PRO A 1 83 ? -13.41567 -21.63280 -12.45517 1.000 12.67832 82 PRO A N 1
ATOM 1240 C CA . PRO A 1 83 ? -12.60187 -22.84684 -12.56816 1.000 11.92412 82 PRO A CA 1
ATOM 1241 C C . PRO A 1 83 ? -11.55108 -22.72421 -13.65600 1.000 8.82397 82 PRO A C 1
ATOM 1242 O O . PRO A 1 83 ? -11.83244 -22.32315 -14.78212 1.000 12.08891 82 PRO A O 1
ATOM 1253 N N . GLY A 1 84 ? -10.32356 -23.07452 -13.30031 1.000 9.85539 83 GLY A N 1
ATOM 1254 C CA . GLY A 1 84 ? -9.22850 -23.10350 -14.23764 1.000 9.32248 83 GLY A CA 1
ATOM 1255 C C . GLY A 1 84 ? -8.52205 -21.77842 -14.44151 1.000 9.59071 83 GLY A C 1
ATOM 1256 O O . GLY A 1 84 ? -7.49137 -21.74546 -15.12110 1.000 9.14912 83 GLY A O 1
ATOM 1260 N N . LYS A 1 85 ? -9.03361 -20.68562 -13.88352 1.000 6.85795 84 LYS A N 1
ATOM 1261 C CA . LYS A 1 85 ? -8.45693 -19.36895 -14.11255 1.000 7.53088 84 LYS A CA 1
ATOM 1262 C C . LYS A 1 85 ? -7.60624 -18.93456 -12.92512 1.000 6.43347 84 LYS A C 1
ATOM 1263 O O . LYS A 1 85 ? -7.72016 -19.46299 -11.81348 1.000 7.57154 84 LYS A O 1
ATOM 1282 N N . GLN A 1 86 ? -6.72566 -17.97170 -13.17748 1.000 6.56501 85 GLN A N 1
ATOM 1283 C CA . GLN A 1 86 ? -5.83168 -17.44900 -12.16308 1.000 6.37662 85 GLN A CA 1
ATOM 1284 C C . GLN A 1 86 ? -5.85225 -15.92920 -12.17006 1.000 4.58692 85 GLN A C 1
ATOM 1285 O O . GLN A 1 86 ? -5.97715 -15.29706 -13.23119 1.000 6.26109 85 GLN A O 1
ATOM 1299 N N . TYR A 1 87 ? -5.73137 -15.34368 -10.97511 1.000 5.59202 86 TYR A N 1
ATOM 1300 C CA . TYR A 1 87 ? -5.81223 -13.90396 -10.76228 1.000 6.27789 86 TYR A CA 1
ATOM 1301 C C . TYR A 1 87 ? -4.47827 -13.33444 -10.28718 1.000 4.96051 86 TYR A C 1
ATOM 1302 O O . TYR A 1 87 ? -4.43282 -12.40666 -9.46503 1.000 6.63794 86 TYR A O 1
ATOM 1320 N N . TYR A 1 88 ? -3.38302 -13.87236 -10.81414 1.000 7.20029 87 TYR A N 1
ATOM 1321 C CA . TYR A 1 88 ? -2.07993 -13.27634 -10.58270 1.000 6.69256 87 TYR A CA 1
ATOM 1322 C C . TYR A 1 88 ? -1.99019 -11.91639 -11.27755 1.000 5.49928 87 TYR A C 1
ATOM 1323 O O . TYR A 1 88 ? -2.87573 -11.50016 -12.04547 1.000 5.61501 87 TYR A O 1
ATOM 1341 N N . GLY A 1 89 ? -0.92785 -11.18185 -10.95106 1.000 6.53056 88 GLY A N 1
ATOM 1342 C CA . GLY A 1 89 ? -0.78571 -9.81514 -11.41363 1.000 6.80448 88 GLY A CA 1
ATOM 1343 C C . GLY A 1 89 ? -0.79124 -9.65403 -12.91721 1.000 5.67357 88 GLY A C 1
ATOM 1344 O O . GLY A 1 89 ? -0.06831 -10.35442 -13.62248 1.000 5.90363 88 GLY A O 1
ATOM 1348 N N . ARG A 1 90 ? -1.58967 -8.71213 -13.41462 1.000 5.65464 89 ARG A N 1
ATOM 1349 C CA . ARG A 1 90 ? -1.62715 -8.37671 -14.83182 1.000 5.47938 89 ARG A CA 1
ATOM 1350 C C . ARG A 1 90 ? -1.76262 -6.87089 -15.03594 1.000 4.83157 89 ARG A C 1
ATOM 1351 O O . ARG A 1 90 ? -2.43035 -6.16893 -14.27536 1.000 5.07401 89 ARG A O 1
ATOM 1372 N N . GLY A 1 91 ? -1.11453 -6.37031 -16.05925 1.000 4.67248 90 GLY A N 1
ATOM 1373 C CA . GLY A 1 91 ? -1.26925 -4.99054 -16.43923 1.000 4.61317 90 GLY A CA 1
ATOM 1374 C C . GLY A 1 91 ? -0.38352 -4.03602 -15.66310 1.000 4.86468 90 GLY A C 1
ATOM 1375 O O . GLY A 1 91 ? 0.43186 -4.45330 -14.82334 1.000 5.15542 90 GLY A O 1
ATOM 1379 N N . PRO A 1 92 ? -0.55986 -2.72758 -15.92212 1.000 4.72470 91 PRO A N 1
ATOM 1380 C CA . PRO A 1 92 ? 0.39366 -1.72737 -15.43058 1.000 6.74478 91 PRO A CA 1
ATOM 1381 C C . PRO A 1 92 ? 0.51028 -1.62244 -13.92218 1.000 3.41653 91 PRO A C 1
ATOM 1382 O O . PRO A 1 92 ? 1.59320 -1.28431 -13.42305 1.000 5.58761 91 PRO A O 1
ATOM 1393 N N . LEU A 1 93 ? -0.56758 -1.87932 -13.18200 1.000 5.13184 92 LEU A N 1
ATOM 1394 C CA . LEU A 1 93 ? -0.48912 -1.89447 -11.72138 1.000 5.28806 92 LEU A CA 1
ATOM 1395 C C . LEU A 1 93 ? -0.66272 -3.30654 -11.16741 1.000 5.72590 92 LEU A C 1
ATOM 1396 O O . LEU A 1 93 ? -0.82639 -3.48637 -9.95642 1.000 6.34446 92 LEU A O 1
ATOM 1412 N N . GLN A 1 94 ? -0.57174 -4.32854 -12.02553 1.000 5.31996 93 GLN A N 1
ATOM 1413 C CA . GLN A 1 94 ? -0.52639 -5.71145 -11.57400 1.000 5.75041 93 GLN A CA 1
ATOM 1414 C C . GLN A 1 94 ? -1.76845 -6.05325 -10.74750 1.000 5.28682 93 GLN A C 1
ATOM 1415 O O . GLN A 1 94 ? -1.67944 -6.54427 -9.62116 1.000 6.40344 93 GLN A O 1
ATOM 1429 N N . LEU A 1 95 ? -2.93763 -5.79179 -11.33784 1.000 5.08617 94 LEU A N 1
ATOM 1430 C CA . LEU A 1 95 ? -4.22127 -6.21623 -10.78770 1.000 6.33883 94 LEU A CA 1
ATOM 1431 C C . LEU A 1 95 ? -4.14614 -7.67512 -10.36218 1.000 4.80813 94 LEU A C 1
ATOM 1432 O O . LEU A 1 95 ? -3.74389 -8.54069 -11.16051 1.000 5.25589 94 LEU A O 1
ATOM 1448 N N . SER A 1 96 ? -4.52781 -7.95819 -9.10988 1.000 5.58027 95 SER A N 1
ATOM 1449 C CA . SER A 1 96 ? -4.39340 -9.27655 -8.50348 1.000 5.39381 95 SER A CA 1
ATOM 1450 C C . SER A 1 96 ? -5.61837 -9.58459 -7.65800 1.000 4.72302 95 SER A C 1
ATOM 1451 O O . SER A 1 96 ? -6.20521 -8.68195 -7.05182 1.000 6.01078 95 SER A O 1
ATOM 1459 N N . TRP A 1 97 ? -5.95667 -10.88903 -7.58881 1.000 7.06693 96 TRP A N 1
ATOM 1460 C CA . TRP A 1 97 ? -7.00697 -11.47527 -6.75199 1.000 5.82806 96 TRP A CA 1
ATOM 1461 C C . TRP A 1 97 ? -8.39116 -11.39797 -7.37937 1.000 5.72496 96 TRP A C 1
ATOM 1462 O O . TRP A 1 97 ? -8.77441 -10.36181 -7.92831 1.000 6.12984 96 TRP A O 1
ATOM 1483 N N . ASN A 1 98 ? -9.17799 -12.48236 -7.24817 1.000 7.09470 97 ASN A N 1
ATOM 1484 C CA . ASN A 1 98 ? -10.54375 -12.49539 -7.76913 1.000 6.95011 97 ASN A CA 1
ATOM 1485 C C . ASN A 1 98 ? -11.36402 -11.32893 -7.22760 1.000 6.73971 97 ASN A C 1
ATOM 1486 O O . ASN A 1 98 ? -12.23460 -10.79656 -7.92561 1.000 7.74514 97 ASN A O 1
ATOM 1497 N N . TYR A 1 99 ? -11.13453 -10.94237 -5.97266 1.000 7.09261 98 TYR A N 1
ATOM 1498 C CA . TYR A 1 99 ? -11.93892 -9.89697 -5.36122 1.000 8.57105 98 TYR A CA 1
ATOM 1499 C C . TYR A 1 99 ? -11.54022 -8.50105 -5.80683 1.000 8.07183 98 TYR A C 1
ATOM 1500 O O . TYR A 1 99 ? -12.18251 -7.52928 -5.39026 1.000 7.28185 98 TYR A O 1
ATOM 1518 N N . ASN A 1 100 ? -10.50946 -8.37039 -6.63641 1.000 6.76838 99 ASN A N 1
ATOM 1519 C CA . ASN A 1 100 ? -10.23253 -7.13841 -7.34880 1.000 6.74340 9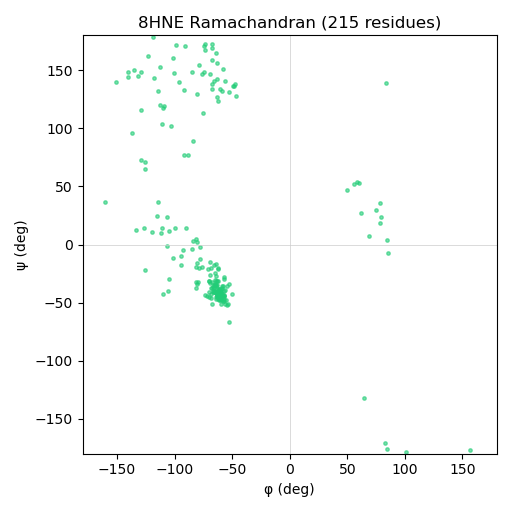9 ASN A CA 1
ATOM 1520 C C . ASN A 1 100 ? -10.59102 -7.24053 -8.81575 1.000 5.26432 99 ASN A C 1
ATOM 1521 O O . ASN A 1 100 ? -11.15721 -6.29355 -9.36740 1.000 6.36401 99 ASN A O 1
ATOM 1532 N N . TYR A 1 101 ? -10.31370 -8.37818 -9.46449 1.000 6.26701 100 TYR A N 1
ATOM 1533 C CA . TYR A 1 101 ? -10.73854 -8.54475 -10.85435 1.000 6.21970 100 TYR A CA 1
ATOM 1534 C C . TYR A 1 101 ? -12.25594 -8.37202 -10.98923 1.000 6.43735 100 TYR A C 1
ATOM 1535 O O . TYR A 1 101 ? -12.74089 -7.79123 -11.97197 1.000 6.22355 100 TYR A O 1
ATOM 1553 N N . GLY A 1 102 ? -13.02140 -8.90404 -10.03206 1.000 6.61487 101 GLY A N 1
ATOM 1554 C CA . GLY A 1 102 ? -14.45418 -8.74391 -10.01252 1.000 6.50542 101 GLY A CA 1
ATOM 1555 C C . GLY A 1 102 ? -14.93951 -7.31200 -10.10642 1.000 6.83369 101 GLY A C 1
ATOM 1556 O O . GLY A 1 102 ? -15.57758 -6.92617 -11.08967 1.000 7.38576 101 GLY A O 1
ATOM 1560 N N . PRO A 1 103 ? -14.66639 -6.50232 -9.06835 1.000 6.53950 102 PRO A N 1
ATOM 1561 C CA . PRO A 1 103 ? -15.13797 -5.10337 -9.09963 1.000 8.48819 102 PRO A CA 1
ATOM 1562 C C . PRO A 1 103 ? -14.52493 -4.28751 -10.21542 1.000 5.68764 102 PRO A C 1
ATOM 1563 O O . PRO A 1 103 ? -15.19140 -3.42651 -10.79283 1.000 7.24129 102 PRO A O 1
ATOM 1574 N N . CYS A 1 104 ? -13.25752 -4.54363 -10.55160 1.000 5.33258 103 CYS A N 1
ATOM 1575 C CA . CYS A 1 104 ? -12.63206 -3.84669 -11.67614 1.000 4.84938 103 CYS A CA 1
ATOM 1576 C C . CYS A 1 104 ? -13.40140 -4.11411 -12.96636 1.000 5.24970 103 CYS A C 1
ATOM 1577 O O . CYS A 1 104 ? -13.80200 -3.17891 -13.67498 1.000 5.94533 103 CYS A O 1
ATOM 1585 N N . GLY A 1 105 ? -13.65383 -5.39148 -13.26600 1.000 5.84020 104 GLY A N 1
ATOM 1586 C CA . GLY A 1 105 ? -14.43345 -5.73169 -14.44355 1.000 7.23050 104 GLY A CA 1
ATOM 1587 C C . GLY A 1 105 ? -15.80149 -5.07552 -14.43092 1.000 6.23100 104 GLY A C 1
ATOM 1588 O O . GLY A 1 105 ? -16.25674 -4.54678 -15.44787 1.000 7.57960 104 GLY A O 1
ATOM 1592 N N . ASP A 1 106 ? -16.47782 -5.11126 -13.30359 1.000 6.97311 105 ASP A N 1
ATOM 1593 C CA . ASP A 1 106 ? -17.79389 -4.49225 -13.24841 1.000 7.71346 105 ASP A CA 1
ATOM 1594 C C . ASP A 1 106 ? -17.70763 -3.00424 -13.58509 1.000 8.04526 105 ASP A C 1
ATOM 1595 O O . ASP A 1 106 ? -18.54074 -2.47256 -14.33315 1.000 9.83256 105 ASP A O 1
ATOM 1604 N N . ALA A 1 107 ? -16.68508 -2.31697 -13.07299 1.000 6.56252 106 ALA A N 1
ATOM 1605 C CA . ALA A 1 107 ? -16.51825 -0.88851 -13.34913 1.000 7.08172 106 ALA A CA 1
ATOM 1606 C C . ALA A 1 107 ? -16.24485 -0.62651 -14.81821 1.000 8.58447 106 ALA A C 1
ATOM 1607 O O . ALA A 1 107 ? -16.64555 0.41815 -15.36411 1.000 10.46041 106 ALA A O 1
ATOM 1614 N N . LEU A 1 108 ? -15.52985 -1.53380 -15.47024 1.000 6.36156 107 LEU A N 1
ATOM 1615 C CA . LEU A 1 108 ? -15.14392 -1.36787 -16.86276 1.000 8.32649 107 LEU A CA 1
ATOM 1616 C C . LEU A 1 108 ? -16.13694 -1.98992 -17.83904 1.000 8.61606 107 LEU A C 1
ATOM 1617 O O . LEU A 1 108 ? -15.95548 -1.84706 -19.05110 1.000 10.56485 107 LEU A O 1
ATOM 1633 N N . GLY A 1 109 ? -17.16514 -2.67643 -17.34034 1.000 8.00509 108 GLY A N 1
ATOM 1634 C CA . GLY A 1 109 ? -18.13129 -3.32781 -18.19928 1.000 9.73632 108 GLY A CA 1
ATOM 1635 C C . GLY A 1 109 ? -17.61152 -4.59223 -18.83542 1.000 9.56697 108 GLY A C 1
ATOM 1636 O O . GLY A 1 109 ? -18.04502 -4.94657 -19.93732 1.000 11.79630 108 GLY A O 1
ATOM 1640 N N . LEU A 1 110 ? -16.69330 -5.28595 -18.16112 1.000 7.76777 109 LEU A N 1
ATOM 1641 C CA . LEU A 1 110 ? -16.02430 -6.46083 -18.69371 1.000 9.02395 109 LEU A CA 1
ATOM 1642 C C . LEU A 1 110 ? -16.12786 -7.59282 -17.68657 1.000 9.77008 109 LEU A C 1
ATOM 1643 O O . LEU A 1 110 ? -16.14746 -7.36209 -16.47472 1.000 10.15211 109 LEU A O 1
ATOM 1659 N N . ASP A 1 111 ? -16.17532 -8.82667 -18.18780 1.000 9.00293 110 ASP A N 1
ATOM 1660 C CA . ASP A 1 111 ? -16.21454 -9.99455 -17.30968 1.000 10.79826 110 ASP A CA 1
ATOM 1661 C C . ASP A 1 111 ? -14.77011 -10.44250 -17.07683 1.000 8.32466 110 ASP A C 1
ATOM 1662 O O . ASP A 1 111 ? -14.26659 -11.41144 -17.64595 1.000 11.16868 110 ASP A O 1
ATOM 1671 N N . LEU A 1 112 ? -14.08994 -9.70168 -16.20925 1.000 7.49713 111 LEU A N 1
ATOM 1672 C CA . LEU A 1 112 ? -12.71369 -10.01971 -15.86102 1.000 5.41933 111 LEU A CA 1
ATOM 1673 C C . LEU A 1 112 ? -12.64563 -11.10671 -14.81539 1.000 7.33107 111 LEU A C 1
ATOM 1674 O O . LEU A 1 112 ? -11.61365 -11.77028 -14.66486 1.000 9.43980 111 LEU A O 1
ATOM 1690 N N . LEU A 1 113 ? -13.72943 -11.32652 -14.09612 1.000 9.94113 112 LEU A N 1
ATOM 1691 C CA . LEU A 1 113 ? -13.73407 -12.42502 -13.14663 1.000 10.45067 112 LEU A CA 1
ATOM 1692 C C . LEU A 1 113 ? -13.62547 -13.75836 -13.87103 1.000 10.78130 112 LEU A C 1
ATOM 1693 O O . LEU A 1 113 ? -12.87932 -14.64003 -13.43780 1.000 13.14618 112 LEU A O 1
ATOM 1709 N N . ASN A 1 114 ? -14.30872 -13.91585 -15.00212 1.000 11.58278 113 ASN A N 1
ATOM 1710 C CA . ASN A 1 114 ? -14.25562 -15.17727 -15.72826 1.000 12.35221 113 ASN A CA 1
ATOM 1711 C C . ASN A 1 114 ? -13.21230 -15.19174 -16.83772 1.000 9.80052 113 ASN A C 1
ATOM 1712 O O . ASN A 1 114 ? -12.87171 -16.27551 -17.33525 1.000 12.66884 113 ASN A O 1
ATOM 1723 N N . ASN A 1 115 ? -12.73606 -14.03238 -17.26180 1.000 8.04506 114 ASN A N 1
ATOM 1724 C CA A ASN A 1 115 ? -11.71220 -13.91696 -18.29946 0.765 8.33069 114 ASN A CA 1
ATOM 1725 C CA B ASN A 1 115 ? -11.71780 -13.93236 -18.30184 0.235 8.58390 114 ASN A CA 1
ATOM 1726 C C . ASN A 1 115 ? -10.57822 -13.02127 -17.81743 1.000 6.01706 114 ASN A C 1
ATOM 1727 O O . ASN A 1 115 ? -10.27255 -11.98573 -18.41666 1.000 7.32803 114 ASN A O 1
ATOM 1746 N N . PRO A 1 116 ? -9.92616 -13.38771 -16.70949 1.000 5.66537 115 PRO A N 1
ATOM 1747 C CA . PRO A 1 116 ? -8.89386 -12.48821 -16.16659 1.000 5.12873 115 PRO A CA 1
ATOM 1748 C C . PRO A 1 116 ? -7.70387 -12.31468 -17.07550 1.000 5.38611 115 PRO A C 1
ATOM 1749 O O . PRO A 1 116 ? -7.06476 -11.25895 -17.02132 1.000 5.42392 115 PRO A O 1
ATOM 1760 N N . ASP A 1 117 ? -7.43478 -13.27516 -17.96397 1.000 5.27403 116 ASP A N 1
ATOM 1761 C CA . ASP A 1 117 ? -6.32427 -13.14654 -18.88115 1.000 4.49757 116 ASP A CA 1
ATOM 1762 C C . ASP A 1 117 ? -6.47889 -11.95871 -19.81737 1.000 6.26532 116 ASP A C 1
ATOM 1763 O O . ASP A 1 117 ? -5.48265 -11.48608 -20.37051 1.000 5.64162 116 ASP A O 1
ATOM 1772 N N . LEU A 1 118 ? -7.70156 -11.46615 -20.01183 1.000 5.84661 117 LEU A N 1
ATOM 1773 C CA . LEU A 1 118 ? -7.93333 -10.35471 -20.92218 1.000 5.02355 117 LEU A CA 1
ATOM 1774 C C . LEU A 1 118 ? -7.10689 -9.13371 -20.55066 1.000 4.44264 117 LEU A C 1
ATOM 1775 O O . LEU A 1 118 ? -6.74400 -8.35053 -21.42457 1.000 5.42260 117 LEU A O 1
ATOM 1791 N N . VAL A 1 119 ? -6.80048 -8.95238 -19.25221 1.000 5.55968 118 VAL A N 1
ATOM 1792 C CA . VAL A 1 119 ? -6.03086 -7.80181 -18.79901 1.000 5.77898 118 VAL A CA 1
ATOM 1793 C C . VAL A 1 119 ? -4.62092 -7.81708 -19.37578 1.000 6.11294 118 VAL A C 1
ATOM 1794 O O . VAL A 1 119 ? -4.00137 -6.75662 -19.55155 1.000 8.21256 118 VAL A O 1
ATOM 1807 N N . ALA A 1 120 ? -4.09771 -9.00609 -19.69329 1.000 5.00643 119 ALA A N 1
ATOM 1808 C CA . ALA A 1 120 ? -2.78375 -9.16084 -20.31730 1.000 5.35939 119 ALA A CA 1
ATOM 1809 C C . ALA A 1 120 ? -2.87157 -9.37371 -21.82384 1.000 4.69719 119 ALA A C 1
ATOM 1810 O O . ALA A 1 120 ? -1.89991 -9.81500 -22.44053 1.000 7.18560 119 ALA A O 1
ATOM 1817 N N . GLN A 1 121 ? -4.04190 -9.10210 -22.42712 1.000 5.78792 120 GLN A N 1
ATOM 1818 C CA . GLN A 1 121 ? -4.28302 -9.39645 -23.83644 1.000 6.57443 120 GLN A CA 1
ATOM 1819 C C . GLN A 1 121 ? -4.76326 -8.20258 -24.63886 1.000 5.92969 120 GLN A C 1
ATOM 1820 O O . GLN A 1 121 ? -4.59618 -8.20913 -25.87056 1.000 6.56791 120 GLN A O 1
ATOM 1834 N N . ASP A 1 122 ? -5.33519 -7.18871 -23.99942 1.000 6.92368 121 ASP A N 1
ATOM 1835 C CA . ASP A 1 122 ? -5.90116 -6.03089 -24.67257 1.000 7.06174 121 ASP A CA 1
ATOM 1836 C C . ASP A 1 122 ? -5.28488 -4.83422 -23.96726 1.000 6.10842 121 ASP A C 1
ATOM 1837 O O . ASP A 1 122 ? -5.52821 -4.64708 -22.75705 1.000 6.15121 121 ASP A O 1
ATOM 1846 N N . PRO A 1 123 ? -4.47668 -4.01540 -24.65065 1.000 5.54757 122 PRO A N 1
ATOM 1847 C CA . PRO A 1 123 ? -3.75750 -2.93593 -23.94741 1.000 7.69737 122 PRO A CA 1
ATOM 1848 C C . PRO A 1 123 ? -4.63609 -1.79217 -23.44924 1.000 5.02870 122 PRO A C 1
ATOM 1849 O O . PRO A 1 123 ? -4.26775 -1.14760 -22.44877 1.000 5.85054 122 PRO A O 1
ATOM 1860 N N . VAL A 1 124 ? -5.72930 -1.48938 -24.14309 1.000 5.65493 123 VAL A N 1
ATOM 1861 C CA . VAL A 1 124 ? -6.65526 -0.48715 -23.62167 1.000 5.73071 123 VAL A CA 1
ATOM 1862 C C . VAL A 1 124 ? -7.23831 -0.97138 -22.30768 1.000 4.73156 123 VAL A C 1
ATOM 1863 O O . VAL A 1 124 ? -7.28267 -0.23253 -21.31147 1.000 5.44961 123 VAL A O 1
ATOM 1876 N N . ILE A 1 125 ? -7.63119 -2.25290 -22.26325 1.000 5.70200 124 ILE A N 1
ATOM 1877 C CA . ILE A 1 125 ? -8.14732 -2.81871 -21.02792 1.000 5.07110 124 ILE A CA 1
ATOM 1878 C C . ILE A 1 125 ? -7.07606 -2.83530 -19.95825 1.000 5.57555 124 ILE A C 1
ATOM 1879 O O . ILE A 1 125 ? -7.34293 -2.51506 -18.78617 1.000 5.28567 124 ILE A O 1
ATOM 1895 N N . ALA A 1 126 ? -5.84652 -3.18618 -20.32948 1.000 5.13941 125 ALA A N 1
ATOM 1896 C CA . ALA A 1 126 ? -4.75845 -3.19459 -19.35218 1.000 4.66828 125 ALA A CA 1
ATOM 1897 C C . ALA A 1 126 ? -4.59941 -1.83209 -18.68375 1.000 4.86711 125 ALA A C 1
ATOM 1898 O O . ALA A 1 126 ? -4.58274 -1.72493 -17.44756 1.000 4.45846 125 ALA A O 1
ATOM 1905 N N . PHE A 1 127 ? -4.50632 -0.78037 -19.48332 1.000 4.71893 126 PHE A N 1
ATOM 1906 C CA . PHE A 1 127 ? -4.39203 0.55183 -18.90138 1.000 4.38739 126 PHE A CA 1
ATOM 1907 C C . PHE A 1 127 ? -5.64673 0.93562 -18.11120 1.000 4.61734 126 PHE A C 1
ATOM 1908 O O . PHE A 1 127 ? -5.54893 1.61946 -17.07690 1.000 4.39802 126 PHE A O 1
ATOM 1925 N N . LYS A 1 128 ? -6.83681 0.51343 -18.56636 1.000 4.80481 127 LYS A N 1
ATOM 1926 C CA . LYS A 1 128 ? -8.06134 0.83444 -17.83634 1.000 4.47350 127 LYS A CA 1
ATOM 1927 C C . LYS A 1 128 ? -8.07450 0.17817 -16.46921 1.000 4.11330 127 LYS A C 1
ATOM 1928 O O . LYS A 1 128 ? -8.62542 0.73672 -15.52620 1.000 4.70246 127 LYS A O 1
ATOM 1947 N N . THR A 1 129 ? -7.50434 -1.01964 -16.32692 1.000 3.97590 128 THR A N 1
ATOM 1948 C CA . THR A 1 129 ? -7.47891 -1.66112 -15.00435 1.000 4.18538 128 THR A CA 1
ATOM 1949 C C . THR A 1 129 ? -6.61758 -0.87090 -14.03644 1.000 3.78695 128 THR A C 1
ATOM 1950 O O . THR A 1 129 ? -6.91955 -0.76764 -12.83318 1.000 4.83067 128 THR A O 1
ATOM 1961 N N . ALA A 1 130 ? -5.51603 -0.30803 -14.53427 1.000 4.08879 129 ALA A N 1
ATOM 1962 C CA . ALA A 1 130 ? -4.65278 0.50608 -13.68064 1.000 3.62075 129 ALA A CA 1
ATOM 1963 C C . ALA A 1 130 ? -5.33203 1.81980 -13.32238 1.000 3.38227 129 ALA A C 1
ATOM 1964 O O . ALA A 1 130 ? -5.29210 2.25457 -12.15927 1.000 3.78445 129 ALA A O 1
ATOM 1971 N N . LEU A 1 131 ? -5.94144 2.48862 -14.30187 1.000 4.37317 130 LEU A N 1
ATOM 1972 C CA . LEU A 1 131 ? -6.67684 3.71431 -14.01239 1.000 4.33050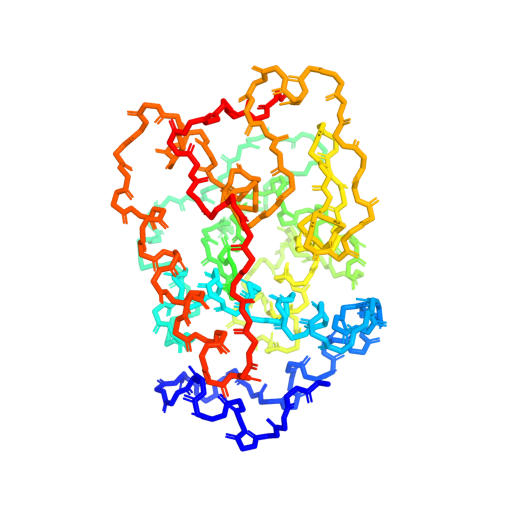 130 LEU A CA 1
ATOM 1973 C C . LEU A 1 131 ? -7.87629 3.46043 -13.11498 1.000 3.34600 130 LEU A C 1
ATOM 1974 O O . LEU A 1 131 ? -8.17902 4.30052 -12.24745 1.000 4.73891 130 LEU A O 1
ATOM 1990 N N . TRP A 1 132 ? -8.54723 2.30049 -13.25716 1.000 4.65497 131 TRP A N 1
ATOM 1991 C CA . TRP A 1 132 ? -9.60904 1.95386 -12.32092 1.000 5.21004 131 TRP A CA 1
ATOM 1992 C C . TRP A 1 132 ? -9.08531 2.01495 -10.89561 1.000 3.51493 131 TRP A C 1
ATOM 1993 O O . TRP A 1 132 ? -9.70259 2.61214 -9.99990 1.000 4.80358 131 TRP A O 1
ATOM 2014 N N . PHE A 1 133 ? -7.97874 1.33279 -10.63737 1.000 5.01394 132 PHE A N 1
ATOM 2015 C CA . PHE A 1 133 ? -7.46282 1.32314 -9.27841 1.000 5.03014 132 PHE A CA 1
ATOM 2016 C C . PHE A 1 133 ? -7.10350 2.74747 -8.83948 1.000 4.18153 132 PHE A C 1
ATOM 2017 O O . PHE A 1 133 ? -7.44457 3.18526 -7.73452 1.000 4.67740 132 PHE A O 1
ATOM 2034 N N . TRP A 1 134 ? -6.41230 3.49398 -9.70443 1.000 3.44999 133 TRP A N 1
ATOM 2035 C CA . TRP A 1 134 ? -5.92198 4.82052 -9.35660 1.000 3.84004 133 TRP A CA 1
ATOM 2036 C C . TRP A 1 134 ? -7.04398 5.78359 -9.02183 1.000 3.08964 133 TRP A C 1
ATOM 2037 O O . TRP A 1 134 ? -6.87592 6.65592 -8.14977 1.000 3.57988 133 TRP A O 1
ATOM 2058 N N . MET A 1 135 ? -8.14806 5.68526 -9.76082 1.000 3.82504 134 MET A N 1
ATOM 2059 C CA . MET A 1 135 ? -9.20766 6.67069 -9.75477 1.000 4.35027 134 MET A CA 1
ATOM 2060 C C . MET A 1 135 ? -10.33191 6.34767 -8.80457 1.000 4.19748 134 MET A C 1
ATOM 2061 O O . MET A 1 135 ? -11.22334 7.19666 -8.65440 1.000 6.07878 134 MET A O 1
ATOM 2075 N N . THR A 1 136 ? -10.37581 5.15709 -8.21971 1.000 5.58190 135 THR A N 1
ATOM 2076 C CA . THR A 1 136 ? -11.58179 4.71029 -7.52367 1.000 5.83345 135 THR A CA 1
ATOM 2077 C C . THR A 1 136 ? -11.38209 4.64563 -6.02233 1.000 5.26079 135 THR A C 1
ATOM 2078 O O . THR A 1 136 ? -10.52876 3.88334 -5.54571 1.000 7.89640 135 THR A O 1
ATOM 2089 N N . PRO A 1 137 ? -12.12363 5.42726 -5.24050 1.000 5.84597 136 PRO A N 1
ATOM 2090 C CA . PRO A 1 137 ? -12.07240 5.26093 -3.78646 1.000 8.08844 136 PRO A CA 1
ATOM 2091 C C . PRO A 1 137 ? -12.65135 3.90189 -3.41283 1.000 8.20577 136 PRO A C 1
ATOM 2092 O O . PRO A 1 137 ? -13.64687 3.45252 -3.99299 1.000 10.01108 136 PRO A O 1
ATOM 2103 N N . GLN A 1 138 ? -12.01932 3.25285 -2.43723 1.000 10.48703 137 GLN A N 1
ATOM 2104 C CA . GLN A 1 138 ? -12.42078 1.91910 -1.97393 1.000 10.62209 137 GLN A CA 1
ATOM 2105 C C . GLN A 1 138 ? -12.35133 1.97391 -0.45421 1.000 10.75787 137 GLN A C 1
ATOM 2106 O O . GLN A 1 138 ? -11.26980 1.78801 0.11826 1.000 11.94818 137 GLN A O 1
ATOM 2120 N N . SER A 1 139 ? -13.48433 2.23085 0.18674 1.000 12.20524 138 SER A N 1
ATOM 2121 C CA . SER A 1 139 ? -13.49266 2.52167 1.61561 1.000 16.31514 138 SER A CA 1
ATOM 2122 C C . SER A 1 139 ? -12.64420 1.49733 2.37050 1.000 14.78899 138 SER A C 1
ATOM 2123 O O . SER A 1 139 ? -12.70683 0.29828 2.07141 1.000 14.72806 138 SER A O 1
ATOM 2131 N N . PRO A 1 140 ? -11.83775 1.92159 3.34402 1.000 19.67751 139 PRO A N 1
ATOM 2132 C CA . PRO A 1 140 ? -11.67913 3.27322 3.88884 1.000 16.12874 139 PRO A CA 1
ATOM 2133 C C . PRO A 1 140 ? -10.61368 4.11296 3.18867 1.000 19.51263 139 PRO A C 1
ATOM 2134 O O . PRO A 1 140 ? -10.19647 5.14648 3.71731 1.000 21.44273 139 PRO A O 1
ATOM 2145 N N . LYS A 1 141 ? -10.14418 3.69558 2.00968 1.000 12.41004 140 LYS A N 1
ATOM 2146 C CA . LYS A 1 141 ? -9.06859 4.43363 1.36490 1.000 11.47523 140 LYS A CA 1
ATOM 2147 C C . LYS A 1 141 ? -9.63388 5.40925 0.33737 1.000 10.09312 140 LYS A C 1
ATOM 2148 O O . LYS A 1 141 ? -10.57182 5.06285 -0.38989 1.000 11.04806 140 LYS A O 1
ATOM 2167 N N . PRO A 1 142 ? -9.07353 6.62084 0.24703 1.000 8.33910 141 PRO A N 1
ATOM 2168 C CA . PRO A 1 142 ? -9.44218 7.53038 -0.84396 1.000 7.48685 141 PRO A CA 1
ATOM 2169 C C . PRO A 1 142 ? -8.80703 7.02788 -2.11969 1.000 5.82610 141 PRO A C 1
ATOM 2170 O O . PRO A 1 142 ? -7.96850 6.12082 -2.11240 1.000 6.89967 141 PRO A O 1
ATOM 2181 N N . SER A 1 143 ? -9.16933 7.64334 -3.22481 1.000 5.11993 142 SER A N 1
ATOM 2182 C CA . SER A 1 143 ? -8.46301 7.33723 -4.45349 1.000 5.09839 142 SER A CA 1
ATOM 2183 C C . SER A 1 143 ? -7.09772 8.02522 -4.47045 1.000 3.94228 142 SER A C 1
ATOM 2184 O O . SER A 1 143 ? -6.91078 9.14149 -3.94934 1.000 5.04536 142 SER A O 1
ATOM 2192 N N . CYS A 1 144 ? -6.13227 7.35545 -5.09564 1.000 4.03156 143 CYS A N 1
ATOM 2193 C CA . CYS A 1 144 ? -4.83471 7.97545 -5.30718 1.000 4.90652 143 CYS A CA 1
ATOM 2194 C C . CYS A 1 144 ? -4.98365 9.264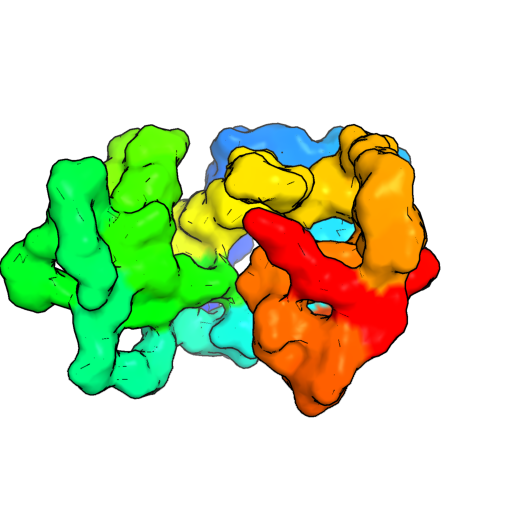31 -6.09057 1.000 4.10774 143 CYS A C 1
ATOM 2195 O O . CYS A 1 144 ? -4.25209 10.23621 -5.85842 1.000 4.14824 143 CYS A O 1
ATOM 2203 N N . HIS A 1 145 ? -5.93367 9.28396 -7.03139 1.000 3.36479 144 HIS A N 1
ATOM 2204 C CA . HIS A 1 145 ? -6.23848 10.49880 -7.76493 1.000 3.72374 144 HIS A CA 1
ATOM 2205 C C . HIS A 1 145 ? -6.54464 11.65719 -6.81993 1.000 4.68423 144 HIS A C 1
ATOM 2206 O O . HIS A 1 145 ? -5.99147 12.75921 -6.96282 1.000 5.63319 144 HIS A O 1
ATOM 2220 N N . ASP A 1 146 ? -7.44745 11.45733 -5.86870 1.000 4.38856 145 ASP A N 1
ATOM 2221 C CA . ASP A 1 146 ? -7.83187 12.55527 -4.99216 1.000 4.66624 145 ASP A CA 1
ATOM 2222 C C . ASP A 1 146 ? -6.65939 12.97373 -4.11667 1.000 5.46332 145 ASP A C 1
ATOM 2223 O O . ASP A 1 146 ? -6.47505 14.17529 -3.83061 1.000 8.12390 145 ASP A O 1
ATOM 2232 N N . VAL A 1 147 ? -5.86108 12.00771 -3.65975 1.000 4.57013 146 VAL A N 1
ATOM 2233 C CA . VAL A 1 147 ? -4.68120 12.32669 -2.85457 1.000 5.56866 146 VAL A CA 1
ATOM 2234 C C . VAL A 1 147 ? -3.75261 13.27216 -3.59924 1.000 5.54969 146 VAL A C 1
ATOM 2235 O O . VAL A 1 147 ? -3.27245 14.26655 -3.03940 1.000 8.45795 146 VAL A O 1
ATOM 2248 N N . MET A 1 148 ? -3.43639 12.96780 -4.85646 1.000 4.57571 147 MET A N 1
ATOM 2249 C CA . MET A 1 148 ? -2.43700 13.73345 -5.58841 1.000 5.78857 147 MET A CA 1
ATOM 2250 C C . MET A 1 148 ? -2.96598 15.04612 -6.13034 1.000 5.28968 147 MET A C 1
ATOM 2251 O O . MET A 1 148 ? -2.17037 15.93902 -6.43942 1.000 9.33403 147 MET A O 1
ATOM 2265 N N . THR A 1 149 ? -4.27583 15.21081 -6.27727 1.000 6.06151 148 THR A N 1
ATOM 2266 C CA . THR A 1 149 ? -4.79994 16.39220 -6.96833 1.000 6.79022 148 THR A CA 1
ATOM 2267 C C . THR A 1 149 ? -5.38978 17.40638 -6.00022 1.000 13.08094 148 THR A C 1
ATOM 2268 O O . THR A 1 149 ? -6.03508 18.36996 -6.43878 1.000 13.30549 148 THR A O 1
ATOM 2279 N N . GLY A 1 150 ? -5.16018 17.22763 -4.69874 1.000 14.07940 149 GLY A N 1
ATOM 2280 C CA . GLY A 1 150 ? -5.64508 18.16058 -3.70679 1.000 14.28896 149 GLY A CA 1
ATOM 2281 C C . GLY A 1 150 ? -7.10841 18.02467 -3.37700 1.000 12.58281 149 GLY A C 1
ATOM 2282 O O . GLY A 1 150 ? -7.68788 18.95828 -2.80280 1.000 19.92752 149 GLY A O 1
ATOM 2286 N N . ASN A 1 151 ? -7.73289 16.89323 -3.69006 1.000 13.36378 150 ASN A N 1
ATOM 2287 C CA . ASN A 1 151 ? -9.15512 16.70931 -3.45777 1.000 10.11816 150 ASN A CA 1
ATOM 2288 C C . ASN A 1 151 ? -9.47551 15.77023 -2.29256 1.000 14.14748 150 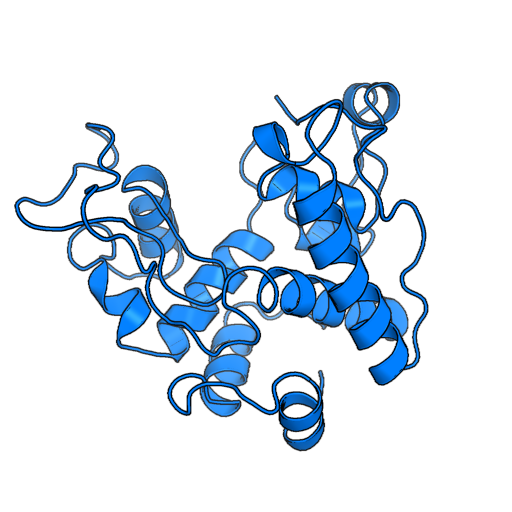ASN A C 1
ATOM 2289 O O . ASN A 1 151 ? -10.64578 15.54872 -2.00181 1.000 15.32019 150 ASN A O 1
ATOM 2300 N N . TRP A 1 152 ? -8.48140 15.20651 -1.62867 1.000 10.99125 151 TRP A N 1
ATOM 2301 C CA . TRP A 1 152 ? -8.69849 14.33434 -0.47789 1.000 6.03878 151 TRP A CA 1
ATOM 2302 C C . TRP A 1 152 ? -8.66671 15.17416 0.78606 1.000 7.02258 151 TRP A C 1
ATOM 2303 O O . TRP A 1 152 ? -7.78072 16.00789 0.94993 1.000 9.66788 151 TRP A O 1
ATOM 2324 N N . THR A 1 153 ? -9.65059 14.96437 1.66991 1.000 6.43096 152 THR A N 1
ATOM 2325 C CA . THR A 1 153 ? -9.61196 15.52520 3.01665 1.000 5.42731 152 THR A CA 1
ATOM 2326 C C . THR A 1 153 ? -9.22132 14.40069 3.96604 1.000 4.79492 152 THR A C 1
ATOM 2327 O O . THR A 1 153 ? -10.06222 13.54833 4.29492 1.000 6.22570 152 THR A O 1
ATOM 2338 N N . PRO A 1 154 ? -7.98205 14.33441 4.41590 1.000 5.44516 153 PRO A N 1
ATOM 2339 C CA . PRO A 1 154 ? -7.62427 13.34963 5.44088 1.000 5.62091 153 PRO A CA 1
ATOM 2340 C C . PRO A 1 154 ? -8.51755 13.52896 6.64845 1.000 5.33147 153 PRO A C 1
ATOM 2341 O O . PRO A 1 154 ? -8.83687 14.64491 7.04066 1.000 5.68348 153 PRO A O 1
ATOM 2352 N N . SER A 1 155 ? -8.93105 12.42143 7.25262 1.000 4.63739 154 SER A N 1
ATOM 2353 C CA . SER A 1 155 ? -9.61833 12.48419 8.52412 1.000 6.20719 154 SER A CA 1
ATOM 2354 C C . SER A 1 155 ? -8.63091 12.81591 9.63688 1.000 4.98620 154 SER A C 1
ATOM 2355 O O . SER A 1 155 ? -7.41744 12.76174 9.45939 1.000 5.79515 154 SER A O 1
ATOM 2363 N N . SER A 1 156 ? -9.18063 13.16342 10.80352 1.000 5.87828 155 SER A N 1
ATOM 2364 C CA . SER A 1 156 ? -8.33093 13.35892 11.95818 1.000 4.39233 155 SER A CA 1
ATOM 2365 C C . SER A 1 156 ? -7.54544 12.09431 12.28188 1.000 6.61601 155 SER A C 1
ATOM 2366 O O . SER A 1 156 ? -6.40884 12.16732 12.74378 1.000 5.40337 155 SER A O 1
ATOM 2374 N N . ALA A 1 157 ? -8.13780 10.92588 12.08211 1.000 4.69264 156 ALA A N 1
ATOM 2375 C CA . ALA A 1 157 ? -7.40561 9.68740 12.27547 1.000 4.21507 156 ALA A CA 1
ATOM 2376 C C . ALA A 1 157 ? -6.25524 9.55973 11.28350 1.000 5.13276 156 ALA A C 1
ATOM 2377 O O . ALA A 1 157 ? -5.14747 9.13651 11.64467 1.000 5.02057 156 ALA A O 1
ATOM 2384 N N . ASP A 1 158 ? -6.49970 9.93767 10.02452 1.000 4.75956 157 ASP A N 1
ATOM 2385 C CA . ASP A 1 158 ? -5.44111 9.89716 9.02341 1.000 4.51440 157 ASP A CA 1
ATOM 2386 C C . ASP A 1 158 ? -4.28061 10.78367 9.45444 1.000 4.59822 157 ASP A C 1
ATOM 2387 O O . ASP A 1 158 ? -3.12112 10.36510 9.41303 1.000 5.98341 157 ASP A O 1
ATOM 2396 N N . LEU A 1 159 ? -4.56966 12.01420 9.88272 1.000 5.02471 158 LEU A N 1
ATOM 2397 C CA . LEU A 1 159 ? -3.48596 12.92121 10.24135 1.000 6.08548 158 LEU A CA 1
ATOM 2398 C C . LEU A 1 159 ? -2.68818 12.36305 11.40654 1.000 5.27312 158 LEU A C 1
ATOM 2399 O O . LEU A 1 159 ? -1.45568 12.42921 11.42260 1.000 6.60330 158 LEU A O 1
ATOM 2415 N N . ALA A 1 160 ? -3.37360 11.82349 12.41241 1.000 5.61898 159 ALA A N 1
ATOM 2416 C CA . ALA A 1 160 ? -2.68174 11.28817 13.57262 1.000 5.53940 159 ALA A CA 1
ATOM 2417 C C . ALA A 1 160 ? -1.79354 10.11938 13.19843 1.000 6.54010 159 ALA A C 1
ATOM 2418 O O . ALA A 1 160 ? -0.76234 9.88545 13.85081 1.000 7.81909 159 ALA A O 1
ATOM 2425 N N . ALA A 1 161 ? -2.18322 9.35615 12.18934 1.000 5.84997 160 ALA A N 1
ATOM 2426 C CA . ALA A 1 161 ? -1.44812 8.20424 11.70530 1.000 6.45074 160 ALA A CA 1
ATOM 2427 C C . ALA A 1 161 ? -0.35234 8.56909 10.71956 1.000 6.35351 160 ALA A C 1
ATOM 2428 O O . ALA A 1 161 ? 0.30030 7.68060 10.19381 1.000 8.51975 160 ALA A O 1
ATOM 2435 N N . GLY A 1 162 ? -0.14468 9.84860 10.45363 1.000 5.65809 161 GLY A N 1
ATOM 2436 C CA . GLY A 1 162 ? 0.88019 10.26239 9.51371 1.000 7.26038 161 GLY A CA 1
ATOM 2437 C C . GLY A 1 162 ? 0.44479 10.24439 8.07104 1.000 6.30737 161 GLY A C 1
ATOM 2438 O O . GLY A 1 162 ? 1.29046 10.50408 7.18686 1.000 6.88662 161 GLY A O 1
ATOM 2442 N N . ARG A 1 163 ? -0.81624 9.93872 7.79580 1.000 5.91999 162 ARG A N 1
ATOM 2443 C CA . ARG A 1 163 ? -1.32831 9.86247 6.42991 1.000 6.34602 162 ARG A CA 1
ATOM 2444 C C . ARG A 1 163 ? -1.69465 11.28180 6.01773 1.000 7.24247 162 ARG A C 1
ATOM 2445 O O . ARG A 1 163 ? -2.81274 11.74929 6.21564 1.000 9.41253 162 ARG A O 1
ATOM 2466 N N . VAL A 1 164 ? -0.71285 11.98345 5.46153 1.000 8.14760 163 VAL A N 1
ATOM 2467 C CA . VAL A 1 164 ? -0.86478 13.36502 5.01505 1.000 9.59455 163 VAL A CA 1
ATOM 2468 C C . VAL A 1 164 ? -0.75706 13.39717 3.49409 1.000 6.97385 163 VAL A C 1
ATOM 2469 O O . VAL A 1 164 ? -0.11188 12.52238 2.90411 1.000 8.37318 163 VAL A O 1
ATOM 2482 N N . PRO A 1 165 ? -1.37810 14.35494 2.80912 1.000 7.79362 164 PRO A N 1
ATOM 2483 C CA . PRO A 1 165 ? -1.38726 14.30741 1.33827 1.000 8.00170 164 PRO A CA 1
ATOM 2484 C C . PRO A 1 165 ? 0.00328 14.36205 0.71252 1.000 4.63075 164 PR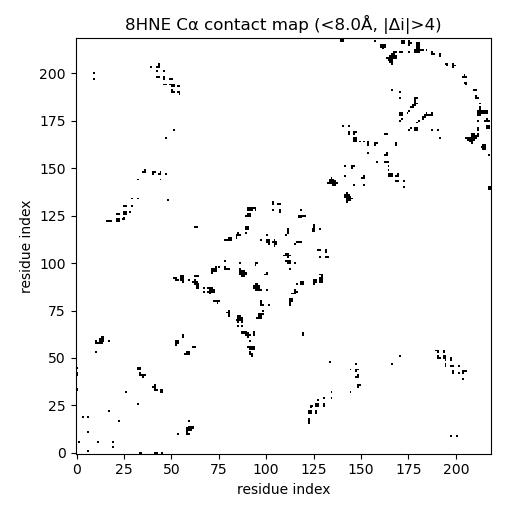O A C 1
ATOM 2485 O O . PRO A 1 165 ? 0.83160 15.20789 1.05385 1.000 8.14919 164 PRO A O 1
ATOM 2496 N N . GLY A 1 166 ? 0.21664 13.47519 -0.24829 1.000 5.42421 165 GLY A N 1
ATOM 2497 C CA . GLY A 1 166 ? 1.45111 13.41863 -0.99688 1.000 5.46979 165 GLY A CA 1
ATOM 2498 C C . GLY A 1 166 ? 1.64133 12.03120 -1.57832 1.000 4.90221 165 GLY A C 1
ATOM 2499 O O . GLY A 1 166 ? 0.78745 11.13647 -1.45680 1.000 5.45645 165 GLY A O 1
ATOM 2503 N N . PHE A 1 167 ? 2.78538 11.86414 -2.22845 1.000 4.24250 166 PHE A N 1
ATOM 2504 C CA . PHE A 1 167 ? 3.07581 10.58892 -2.87262 1.000 4.18826 166 PHE A CA 1
ATOM 2505 C C . PHE A 1 167 ? 3.08561 9.43972 -1.87658 1.000 4.21941 166 PHE A C 1
ATOM 2506 O O . PHE A 1 167 ? 2.65115 8.32731 -2.21628 1.000 4.17062 166 PHE A O 1
ATOM 2523 N N . GLY A 1 168 ? 3.60466 9.65956 -0.66839 1.000 3.85456 167 GLY A N 1
ATOM 2524 C CA . GLY A 1 168 ? 3.70286 8.55104 0.27487 1.000 4.62428 167 GLY A CA 1
ATOM 2525 C C . GLY A 1 168 ? 2.37141 7.87419 0.55108 1.000 4.05332 167 GLY A C 1
ATOM 2526 O O . GLY A 1 168 ? 2.31029 6.63821 0.67084 1.000 4.78025 167 GLY A O 1
ATOM 2530 N N . VAL A 1 169 ? 1.29670 8.65498 0.65335 1.000 5.04091 168 VAL A N 1
ATOM 2531 C CA . VAL A 1 169 ? -0.00893 8.03542 0.89527 1.000 3.94848 168 VAL A CA 1
ATOM 2532 C C . VAL A 1 169 ? -0.43582 7.16955 -0.26974 1.000 3.98109 168 VAL A C 1
ATOM 2533 O O . VAL A 1 169 ? -1.14248 6.17818 -0.06385 1.000 4.49121 168 VAL A O 1
ATOM 2546 N N . THR A 1 170 ? -0.02822 7.52289 -1.49303 1.000 3.72021 169 THR A N 1
ATOM 2547 C CA . THR A 1 170 ? -0.34179 6.63834 -2.60875 1.000 3.00167 169 THR A CA 1
ATOM 2548 C C . THR A 1 170 ? 0.36317 5.29636 -2.48927 1.000 3.92025 169 THR A C 1
ATOM 2549 O O . THR A 1 170 ? -0.22755 4.25801 -2.77633 1.000 4.61762 169 THR A O 1
ATOM 2560 N N . THR A 1 171 ? 1.63461 5.27109 -2.05891 1.000 3.52010 170 THR A N 1
ATOM 2561 C CA . THR A 1 171 ? 2.27328 3.97452 -1.80336 1.000 3.91282 170 THR A CA 1
ATOM 2562 C C . THR A 1 171 ? 1.50918 3.22508 -0.72005 1.000 3.93165 170 THR A C 1
ATOM 2563 O O . THR A 1 171 ? 1.32690 1.99739 -0.79325 1.000 5.22256 170 THR A O 1
ATOM 2574 N N . ASN A 1 172 ? 1.05753 3.94263 0.29728 1.000 4.26771 171 ASN A N 1
ATOM 2575 C CA . ASN A 1 172 ? 0.30771 3.32615 1.38499 1.000 4.56233 171 ASN A CA 1
ATOM 2576 C C . ASN A 1 172 ? -0.98346 2.68026 0.89250 1.000 5.75349 171 ASN A C 1
ATOM 2577 O O . ASN A 1 172 ? -1.33130 1.56816 1.31422 1.000 6.33751 171 ASN A O 1
ATOM 2588 N N . ILE A 1 173 ? -1.70943 3.37363 0.02299 1.000 4.81769 172 ILE A N 1
ATOM 2589 C CA . ILE A 1 173 ? -2.93065 2.82735 -0.55296 1.000 4.84690 172 ILE A CA 1
ATOM 2590 C C . ILE A 1 173 ? -2.62018 1.57805 -1.35758 1.000 5.51584 172 ILE A C 1
ATOM 2591 O O . ILE A 1 173 ? -3.34090 0.56608 -1.28267 1.000 6.38892 172 ILE A O 1
ATOM 2607 N N . ILE A 1 174 ? -1.53538 1.60651 -2.12690 1.000 4.97348 173 ILE A N 1
ATOM 2608 C CA . ILE A 1 174 ? -1.22727 0.52018 -3.04513 1.000 5.05035 173 ILE A CA 1
ATOM 2609 C C . ILE A 1 174 ? -0.72710 -0.71522 -2.30214 1.000 5.68689 173 ILE A C 1
ATOM 2610 O O . ILE A 1 174 ? -1.13552 -1.83893 -2.62574 1.000 7.40394 173 ILE A O 1
ATOM 2626 N N . ASN A 1 175 ? 0.14698 -0.55327 -1.31364 1.000 6.63322 174 ASN A N 1
ATOM 2627 C CA . ASN A 1 175 ? 0.74033 -1.71960 -0.66149 1.000 6.27349 174 ASN A CA 1
ATOM 2628 C C . ASN A 1 175 ? 1.31146 -1.38314 0.71440 1.000 7.58939 174 ASN A C 1
ATOM 2629 O O . ASN A 1 175 ? 2.33251 -1.94599 1.11812 1.000 7.80703 174 ASN A O 1
ATOM 2640 N N . GLY A 1 176 ? 0.64743 -0.48988 1.46630 1.000 6.88016 175 GLY A N 1
ATOM 2641 C CA . GLY A 1 176 ? 1.22234 0.00854 2.70688 1.000 5.90382 175 GLY A CA 1
ATOM 2642 C C . GLY A 1 176 ? 1.41988 -1.04641 3.78034 1.000 6.57466 175 GLY A C 1
ATOM 2643 O O . GLY A 1 176 ? 2.32591 -0.92926 4.61508 1.000 8.72422 175 GLY A O 1
ATOM 2647 N N . GLY A 1 177 ? 0.55784 -2.07192 3.80959 1.000 7.43696 176 GLY A N 1
ATOM 2648 C CA . GLY A 1 177 ? 0.69664 -3.11248 4.81275 1.000 10.53892 176 GLY A CA 1
ATOM 2649 C C . GLY A 1 177 ? 2.08855 -3.69842 4.84810 1.000 11.94925 176 GLY A C 1
ATOM 2650 O O . GLY A 1 177 ? 2.59131 -4.06268 5.92401 1.000 14.85935 176 GLY A O 1
ATOM 2654 N N . LEU A 1 178 ? 2.73959 -3.78786 3.69652 1.000 10.82628 177 LEU A N 1
ATOM 2655 C CA . LEU A 1 178 ? 4.09230 -4.29929 3.61128 1.000 10.54164 177 LEU A CA 1
ATOM 2656 C C . LEU A 1 178 ? 5.14055 -3.21468 3.39866 1.000 10.64297 177 LEU A C 1
ATOM 2657 O O . LEU A 1 178 ? 6.27690 -3.39283 3.84906 1.000 12.95255 177 LEU A O 1
ATOM 2673 N N . GLU A 1 179 ? 4.81065 -2.09824 2.73677 1.000 7.60609 178 GLU A N 1
ATOM 2674 C CA . GLU A 1 179 ? 5.82773 -1.15571 2.28109 1.000 6.61354 178 GLU A CA 1
ATOM 2675 C C . GLU A 1 179 ? 5.98086 0.09130 3.14347 1.000 7.10247 178 GLU A C 1
ATOM 2676 O O . GLU A 1 179 ? 6.95791 0.82858 2.95914 1.000 7.44273 178 GLU A O 1
ATOM 2688 N N . CYS A 1 180 ? 5.06303 0.34525 4.06937 1.000 7.31794 179 CYS A N 1
ATOM 2689 C CA . CYS A 1 180 ? 5.03165 1.58772 4.85082 1.000 5.68645 179 CYS A CA 1
ATOM 2690 C C . CYS A 1 180 ? 5.20121 1.28062 6.34444 1.000 7.94051 179 CYS A C 1
ATOM 2691 O O . CYS A 1 180 ? 5.36559 0.12127 6.74608 1.000 8.54702 179 CYS A O 1
ATOM 2698 N N . GLY A 1 181 ? 5.23015 2.32097 7.17112 1.000 9.05794 180 GLY A N 1
ATOM 2699 C CA . GLY A 1 181 ? 5.39710 2.10332 8.60419 1.000 8.81037 180 GLY A CA 1
ATOM 2700 C C . GLY A 1 181 ? 6.75293 1.49465 8.91057 1.000 9.79023 180 GLY A C 1
ATOM 2701 O O . GLY A 1 181 ? 7.79647 1.95251 8.43308 1.000 10.80613 180 GLY A O 1
ATOM 2705 N N . LYS A 1 182 ? 6.73894 0.43895 9.72633 1.000 10.50669 181 LYS A N 1
ATOM 2706 C CA . LYS A 1 182 ? 7.97538 -0.24835 10.06653 1.000 10.06393 181 LYS A CA 1
ATOM 2707 C C . LYS A 1 182 ? 8.42988 -1.23609 8.99684 1.000 10.97392 181 LYS A C 1
ATOM 2708 O O . LYS A 1 182 ? 9.43562 -1.92825 9.21896 1.000 13.89734 181 LYS A O 1
ATOM 2714 N N . GLY A 1 183 ? 7.76496 -1.31883 7.85479 1.000 11.88754 182 GLY A N 1
ATOM 2715 C CA . GLY A 1 183 ? 8.17347 -2.24827 6.81951 1.000 11.11131 182 GLY A CA 1
ATOM 2716 C C . GLY A 1 183 ? 9.55042 -1.91205 6.27402 1.000 10.02779 182 GLY A C 1
ATOM 2717 O O . GLY A 1 183 ? 10.09128 -0.82841 6.46374 1.000 11.93241 182 GLY A O 1
ATOM 2718 N N . ASN A 1 184 ? 10.12439 -2.87403 5.55591 1.000 11.38093 183 ASN A N 1
ATOM 2719 C CA . ASN A 1 184 ? 11.38316 -2.64860 4.85703 1.000 10.51792 183 ASN A CA 1
ATOM 2720 C C . ASN A 1 184 ? 11.14749 -1.54888 3.82462 1.000 9.87643 183 ASN A C 1
ATOM 2721 O O . ASN A 1 184 ? 10.22200 -1.67211 3.00468 1.000 9.74589 183 ASN A O 1
ATOM 2726 N N . PRO A 1 185 ? 11.90440 -0.44732 3.85126 1.000 9.53270 184 PRO A N 1
ATOM 2727 C CA . PRO A 1 185 ? 11.58773 0.69472 2.98157 1.000 9.85943 184 PRO A CA 1
ATOM 2728 C C . PRO A 1 185 ? 12.06770 0.55087 1.54924 1.000 9.35149 184 PRO A C 1
ATOM 2729 O O . PRO A 1 185 ? 11.82785 1.47153 0.76430 1.000 7.90572 184 PRO A O 1
ATOM 2733 N N . ALA A 1 186 ? 12.67908 -0.56963 1.16739 1.000 8.33379 185 ALA A N 1
ATOM 2734 C CA . ALA A 1 186 ? 13.32304 -0.65204 -0.13820 1.000 8.97145 185 ALA A CA 1
ATOM 2735 C C . ALA A 1 186 ? 12.33452 -0.43808 -1.27852 1.000 5.85412 185 ALA A C 1
ATOM 2736 O O . ALA A 1 186 ? 12.62302 0.30209 -2.22766 1.000 7.41501 185 ALA A O 1
ATOM 2743 N N . GLN A 1 187 ? 11.17626 -1.11101 -1.23162 1.000 7.15195 186 GLN A N 1
ATOM 2744 C CA . GLN A 1 187 ? 10.25641 -1.03463 -2.36720 1.000 6.57395 186 GLN A CA 1
ATOM 2745 C C . GLN A 1 187 ? 9.63137 0.35753 -2.47065 1.000 5.17664 186 GLN A C 1
ATOM 2746 O O . GLN A 1 187 ? 9.53526 0.91801 -3.56600 1.000 5.58821 186 GLN A O 1
ATOM 2760 N N . ALA A 1 188 ? 9.25405 0.95180 -1.33228 1.000 4.63563 187 ALA A N 1
ATOM 2761 C CA . ALA A 1 188 ? 8.72097 2.30667 -1.34441 1.000 6.44022 187 ALA A CA 1
ATOM 2762 C C . ALA A 1 188 ? 9.75284 3.29419 -1.87795 1.000 5.38224 187 ALA A C 1
ATOM 2763 O O . ALA A 1 188 ? 9.40778 4.19843 -2.64301 1.000 6.08764 187 ALA A O 1
ATOM 2770 N N . GLU A 1 189 ? 11.03707 3.13804 -1.49024 1.000 5.66013 188 GLU A N 1
ATOM 2771 C CA . GLU A 1 189 ? 12.08594 4.01473 -2.01969 1.000 6.85504 188 GLU A CA 1
ATOM 2772 C C . GLU A 1 189 ? 12.21969 3.89359 -3.53553 1.000 5.68542 188 GLU A C 1
ATOM 2773 O O . GLU A 1 189 ? 12.47151 4.88625 -4.23058 1.000 5.96313 188 GLU A O 1
ATOM 2785 N N . ASN A 1 190 ? 12.09503 2.67749 -4.06437 1.000 6.40621 189 ASN A N 1
ATOM 2786 C CA . ASN A 1 190 ? 12.13064 2.49323 -5.51737 1.000 5.59274 189 ASN A CA 1
ATOM 2787 C C . ASN A 1 190 ? 11.00849 3.27956 -6.19302 1.000 4.85799 189 ASN A C 1
ATOM 2788 O O . ASN A 1 190 ? 11.23729 3.94435 -7.21555 1.000 5.47649 189 ASN A O 1
ATOM 2799 N N . ARG A 1 191 ? 9.79446 3.22393 -5.62222 1.000 5.31123 190 ARG A N 1
ATOM 2800 C CA . ARG A 1 191 ? 8.68027 3.97722 -6.18528 1.000 3.92187 190 ARG A CA 1
ATOM 2801 C C . ARG A 1 191 ? 8.99200 5.47788 -6.16686 1.000 3.54688 190 ARG A C 1
ATOM 2802 O O . ARG A 1 191 ? 8.76143 6.20308 -7.15238 1.000 4.11931 190 ARG A O 1
ATOM 2823 N N . VAL A 1 192 ? 9.49823 5.96931 -5.03207 1.000 3.76014 191 VAL A N 1
ATOM 2824 C CA . VAL A 1 192 ? 9.83659 7.39027 -4.92276 1.000 4.41952 191 VAL A CA 1
ATOM 2825 C C . VAL A 1 192 ? 10.91673 7.77807 -5.92029 1.000 4.62218 191 VAL A C 1
ATOM 2826 O O . VAL A 1 192 ? 10.90053 8.87269 -6.49622 1.000 5.18592 191 VAL A O 1
ATOM 2839 N N . ASN A 1 193 ? 11.89218 6.89424 -6.13797 1.000 5.46957 192 ASN A N 1
ATOM 2840 C CA . ASN A 1 193 ? 12.96584 7.18119 -7.08976 1.000 5.08666 192 ASN A CA 1
ATOM 2841 C C . ASN A 1 193 ? 12.42020 7.38114 -8.50059 1.000 4.53351 192 ASN A C 1
ATOM 2842 O O . ASN A 1 193 ? 12.83891 8.30518 -9.21666 1.000 5.30238 192 ASN A O 1
ATOM 2853 N N . TYR A 1 194 ? 11.50647 6.51020 -8.93303 1.000 5.22112 193 TYR A N 1
ATOM 2854 C CA . TYR A 1 194 ? 10.84336 6.71741 -10.21447 1.000 4.21911 193 TYR A CA 1
ATOM 2855 C C . TYR A 1 194 ? 10.08183 8.03501 -10.22428 1.000 4.60694 193 TYR A C 1
ATOM 2856 O O . TYR A 1 194 ? 10.15749 8.81724 -11.18288 1.000 4.72589 193 TYR A O 1
ATOM 2874 N N . TYR A 1 195 ? 9.30213 8.28649 -9.17354 1.000 4.14686 194 TYR A N 1
ATOM 2875 C CA . TYR A 1 195 ? 8.49783 9.50172 -9.11097 1.000 3.93779 194 TYR A CA 1
ATOM 2876 C C . TYR A 1 195 ? 9.35220 10.76203 -9.22432 1.000 4.01865 194 TYR A C 1
ATOM 2877 O O . TYR A 1 195 ? 9.03747 11.66676 -10.01191 1.000 5.07072 194 TYR A O 1
ATOM 2895 N N . LYS A 1 196 ? 10.43313 10.85007 -8.44482 1.000 4.03650 195 LYS A N 1
ATOM 2896 C CA . LYS A 1 196 ? 11.30926 12.01054 -8.52176 1.000 4.30454 195 LYS A CA 1
ATOM 2897 C C . LYS A 1 196 ? 11.91398 12.15016 -9.91546 1.000 4.94825 195 LYS A C 1
ATOM 2898 O O . LYS A 1 196 ? 12.01692 13.26590 -10.44673 1.000 6.11743 195 LYS A O 1
ATOM 2917 N N . ASP A 1 197 ? 12.30794 11.04098 -10.53536 1.000 5.10942 196 ASP A N 1
ATOM 2918 C CA . ASP A 1 197 ? 12.87608 11.10921 -11.87532 1.000 6.05893 196 ASP A CA 1
ATOM 2919 C C . ASP A 1 197 ? 11.84457 11.61513 -12.87627 1.000 5.16935 196 ASP A C 1
ATOM 2920 O O . ASP A 1 197 ? 12.13875 12.46197 -13.73745 1.000 6.07294 196 ASP A O 1
ATOM 2929 N N . PHE A 1 198 ? 10.61913 11.08382 -12.80445 1.000 4.97744 197 PHE A N 1
ATOM 2930 C CA . PHE A 1 198 ? 9.58904 11.51888 -13.74515 1.000 5.28444 197 PHE A CA 1
ATOM 2931 C C . PHE A 1 198 ? 9.19873 12.97805 -13.52656 1.000 5.35320 197 PHE A C 1
ATOM 2932 O O . PHE A 1 198 ? 8.99752 13.72798 -14.49598 1.000 6.13371 197 PHE A O 1
ATOM 2949 N N . CYS A 1 199 ? 9.07445 13.41107 -12.26818 1.000 4.67564 198 CYS A N 1
ATOM 2950 C CA . CYS A 1 199 ? 8.82520 14.82296 -12.00628 1.000 5.00490 198 CYS A CA 1
ATOM 2951 C C . CYS A 1 199 ? 9.90983 15.70600 -12.61862 1.000 5.87147 198 CYS A C 1
ATOM 2952 O O . CYS A 1 199 ? 9.59812 16.72150 -13.25719 1.000 6.82585 198 CYS A O 1
ATOM 2960 N N . ASN A 1 200 ? 11.18111 15.32629 -12.46919 1.000 6.44777 199 ASN A N 1
ATOM 2961 C CA . ASN A 1 200 ? 12.25645 16.07583 -13.09852 1.000 9.58183 199 ASN A CA 1
ATOM 2962 C C . ASN A 1 200 ? 12.07748 16.14196 -14.60708 1.000 8.47087 199 ASN A C 1
ATOM 2963 O O . ASN A 1 200 ? 12.19289 17.21694 -15.20756 1.000 9.74952 199 ASN A O 1
ATOM 2974 N N . GLN A 1 201 ? 11.72546 15.02789 -15.23540 1.000 8.54397 200 GLN A N 1
ATOM 2975 C CA . GLN A 1 201 ? 11.48859 15.03601 -16.67736 1.000 7.94129 200 GLN A CA 1
ATOM 2976 C C . GLN A 1 201 ? 10.35824 15.97364 -17.06865 1.000 8.01220 200 GLN A C 1
ATOM 2977 O O . GLN A 1 201 ? 10.42018 16.63626 -18.11975 1.000 8.42607 200 GLN A O 1
ATOM 2991 N N . LEU A 1 202 ? 9.29015 16.01458 -16.26998 1.000 7.94335 201 LEU A N 1
ATOM 2992 C CA . LEU A 1 202 ? 8.15529 16.87339 -16.57236 1.000 7.77120 201 LEU A CA 1
ATOM 2993 C C . LEU A 1 202 ? 8.32543 18.29926 -16.06647 1.000 8.49991 201 LEU A C 1
ATOM 2994 O O . LEU A 1 202 ? 7.45879 19.13280 -16.34374 1.000 12.82127 201 LEU A O 1
ATOM 3010 N N . GLY A 1 203 ? 9.40050 18.60470 -15.35667 1.000 6.25408 202 GLY A N 1
ATOM 3011 C CA . GLY A 1 203 ? 9.67245 19.96748 -14.92039 1.000 7.68748 202 GLY A CA 1
ATOM 3012 C C . GLY A 1 203 ? 8.90714 20.43964 -13.70062 1.000 5.50483 202 GLY A C 1
ATOM 3013 O O . GLY A 1 203 ? 8.74750 21.66562 -13.51762 1.000 8.11823 202 GLY A O 1
ATOM 3017 N N . VAL A 1 204 ? 8.43435 19.52317 -12.84387 1.000 6.14770 203 VAL A N 1
ATOM 3018 C CA . VAL A 1 204 ? 7.70532 19.90014 -11.65321 1.000 4.76782 203 VAL A CA 1
ATOM 3019 C C . VAL A 1 204 ? 8.38651 19.34100 -10.41794 1.000 4.45986 203 VAL A C 1
ATOM 3020 O O . VAL A 1 204 ? 9.18094 18.40715 -10.47891 1.000 6.14564 203 VAL A O 1
ATOM 3033 N N . SER A 1 205 ? 8.04248 19.91814 -9.27332 1.000 5.49623 204 SER A N 1
ATOM 3034 C CA . SER A 1 205 ? 8.46840 19.35322 -8.00712 1.000 5.40007 204 SER A CA 1
ATOM 3035 C C . SER A 1 205 ? 7.67316 18.09431 -7.67028 1.000 4.83550 204 SER A C 1
ATOM 3036 O O . SER A 1 205 ? 6.49788 17.99774 -7.98671 1.000 5.63092 204 SER A O 1
ATOM 3044 N N . PRO A 1 206 ? 8.28805 17.12902 -6.97461 1.000 4.61641 205 PRO A N 1
ATOM 3045 C CA . PRO A 1 206 ? 7.51836 15.98574 -6.45928 1.000 5.85456 205 PRO A CA 1
ATOM 3046 C C . PRO A 1 206 ? 6.57086 16.34060 -5.34174 1.000 5.76664 205 PRO A C 1
ATOM 3047 O O . PRO A 1 206 ? 5.65911 15.54722 -5.03866 1.000 5.08970 205 PRO A O 1
ATOM 3058 N N . GLY A 1 207 ? 6.72010 17.50110 -4.73610 1.000 5.46954 206 GLY A N 1
ATOM 3059 C CA . GLY A 1 207 ? 5.87079 17.85830 -3.63507 1.000 6.73490 206 GLY A CA 1
ATOM 3060 C C . GLY A 1 207 ? 6.36336 17.24772 -2.33234 1.000 6.96052 206 GLY A C 1
ATOM 3061 O O . GLY A 1 207 ? 7.45937 16.70003 -2.21936 1.000 9.02261 206 GLY A O 1
ATOM 3065 N N . SER A 1 208 ? 5.52596 17.38161 -1.31594 1.000 6.09316 207 SER A N 1
ATOM 3066 C CA . SER A 1 208 ? 5.93088 16.96058 0.02163 1.000 6.43639 207 SER A CA 1
ATOM 3067 C C . SER A 1 208 ? 5.39159 15.57337 0.37593 1.000 6.08576 207 SER A C 1
ATOM 3068 O O . SER A 1 208 ? 4.58096 14.97119 -0.34295 1.000 6.53913 207 SER A O 1
ATOM 3076 N N . ASN A 1 209 ? 5.86888 15.06265 1.51213 1.000 6.48865 208 ASN A N 1
ATOM 3077 C CA . ASN A 1 209 ? 5.35069 13.81709 2.09964 1.000 5.70012 208 ASN A CA 1
ATOM 3078 C C . ASN A 1 209 ? 5.51227 12.63386 1.15095 1.000 5.57964 208 ASN A C 1
ATOM 3079 O O . ASN A 1 209 ? 4.57567 11.88193 0.87594 1.000 6.36187 208 ASN A O 1
ATOM 3090 N N . LEU A 1 210 ? 6.74098 12.44247 0.66883 1.000 6.05003 209 LEU A N 1
ATOM 3091 C CA . LEU A 1 210 ? 6.98688 11.42608 -0.34024 1.000 4.98821 209 LEU A CA 1
ATOM 3092 C C . LEU A 1 210 ? 7.13299 10.02384 0.23722 1.000 5.42962 209 LEU A C 1
ATOM 3093 O O . LEU A 1 210 ? 6.81284 9.04414 -0.44328 1.000 10.20156 209 LEU A O 1
ATOM 3109 N N . ASP A 1 211 ? 7.67704 9.91899 1.44550 1.000 10.30725 210 ASP A N 1
ATOM 3110 C CA . ASP A 1 211 ? 7.95484 8.61175 2.01424 1.000 10.58376 210 ASP A CA 1
ATOM 3111 C C . ASP A 1 211 ? 6.73812 8.15085 2.81303 1.000 10.70526 210 ASP A C 1
ATOM 3112 O O . ASP A 1 211 ? 5.77277 8.88961 3.01444 1.000 11.63673 210 ASP A O 1
ATOM 3121 N N . CYS A 1 212 ? 6.75862 6.90541 3.23292 1.000 8.56030 211 CYS A N 1
ATOM 3122 C CA . CYS A 1 212 ? 5.65254 6.41172 4.02870 1.000 6.04448 211 CYS A CA 1
ATOM 3123 C C . CYS A 1 212 ? 6.12684 5.64533 5.24931 1.000 5.41391 211 CYS A C 1
ATOM 3124 O O . CYS A 1 212 ? 5.30992 4.99551 5.91291 1.000 6.58294 211 CYS A O 1
ATOM 3131 N N . ALA A 1 213 ? 7.41410 5.72389 5.59002 1.000 6.90049 212 ALA A N 1
ATOM 3132 C CA . ALA A 1 213 ? 7.91008 5.09803 6.80247 1.000 7.03832 212 ALA A CA 1
ATOM 3133 C C . ALA A 1 213 ? 7.33951 5.73620 8.05671 1.000 9.17939 212 ALA A C 1
ATOM 3134 O O . ALA A 1 213 ? 7.39468 5.12582 9.12605 1.000 12.30497 212 ALA A O 1
ATOM 3141 N N . ASN A 1 214 ? 6.79377 6.93203 7.94888 1.000 10.43638 213 ASN A N 1
ATOM 3142 C CA . ASN A 1 214 ? 6.25564 7.63689 9.10394 1.000 16.15054 213 ASN A CA 1
ATOM 3143 C C . ASN A 1 214 ? 4.73469 7.65607 9.10174 1.000 9.77509 213 ASN A C 1
ATOM 3144 O O . ASN A 1 214 ? 4.13573 8.53552 9.73035 1.000 12.77488 213 ASN A O 1
ATOM 3155 N N . MET A 1 215 ? 4.10010 6.69487 8.42637 1.000 10.07019 214 MET A N 1
ATOM 3156 C CA . MET A 1 215 ? 2.64778 6.57956 8.43929 1.000 8.87117 214 MET A CA 1
ATOM 3157 C C . MET A 1 215 ? 2.23395 5.12849 8.63091 1.000 8.88920 214 MET A C 1
ATOM 3158 O O . MET A 1 215 ? 2.93395 4.19609 8.22868 1.000 11.64605 214 MET A O 1
ATOM 3172 N N . ARG A 1 216 ? 1.05964 4.95575 9.27265 1.000 9.61118 215 ARG A N 1
ATOM 3173 C CA . ARG A 1 216 ? 0.40279 3.67348 9.45279 1.000 12.48382 215 ARG A CA 1
ATOM 3174 C C . ARG A 1 216 ? -0.44126 3.34112 8.22582 1.000 7.96641 215 ARG A C 1
ATOM 3175 O O . ARG A 1 216 ? -1.02805 4.23861 7.60648 1.000 8.48133 215 ARG A O 1
ATOM 3196 N N . PRO A 1 217 ? -0.57113 2.05592 7.90905 1.000 11.56757 216 PRO A N 1
ATOM 3197 C CA . PRO A 1 217 ? -1.52067 1.63393 6.88093 1.000 9.54161 216 PRO A CA 1
ATOM 3198 C C . PRO A 1 217 ? -2.94502 2.06342 7.20229 1.000 10.12713 216 PRO A C 1
ATOM 3199 O O . PRO A 1 217 ? -3.33231 2.22405 8.36769 1.000 11.18180 216 PRO A O 1
ATOM 3210 N N . PHE A 1 218 ? -3.72526 2.27749 6.15404 1.000 10.33483 217 PHE A N 1
ATOM 3211 C CA . PHE A 1 218 ? -5.13898 2.54340 6.33433 1.000 10.10687 217 PHE A CA 1
ATOM 3212 C C . PHE A 1 218 ? -5.82269 1.33297 6.96565 1.000 15.58025 217 PHE A C 1
ATOM 3213 O O . PHE A 1 218 ? -5.35445 0.19894 6.85343 1.000 16.21036 217 PHE A O 1
ATOM 3230 N N . GLY A 1 219 ? -6.95472 1.58119 7.62168 1.000 16.48430 218 GLY A N 1
ATOM 3231 C CA . GLY A 1 219 ? -7.79675 0.50882 8.12724 1.000 19.50724 218 GLY A CA 1
ATOM 3232 C C . GLY A 1 219 ? -8.50293 -0.22232 6.99560 1.000 29.53061 218 GLY A C 1
ATOM 3233 O O . GLY A 1 219 ? -9.50286 -0.91689 7.19789 1.000 41.39279 218 GLY A O 1
#

Radius of gyration: 16.63 Å; Cα contacts (8 Å, |Δi|>4): 391; chains: 1; bounding box: 33×46×42 Å

Secondary structure (DSSP, 8-state):
---HHHHHHHSTT--TTS-HHHHHHHHHTSTTTT-SSSHHHHHHHHHHHHHHHHHHHTTTT-SB-S--S-------SSSPPPTT-----BTTTTB-SHHHHHHHHHHHTS-TTT-GGGGGT-HHHHHHHHHHHHH--BTTBPPHHHHHTT-----HHHHHTT--SSHHHHHHHHHHHHHSTTS-THHHHHHHHHHHHHHHHHT----S----TTSPPP-